Protein AF-0000000084535338 (afdb_homodimer)

Foldseek 3Di:
DQAAEDEEADPVLLVVLVVPCCPDPVNQQQQQEKEAEPVVCVVVVNDQKDWDAAPVRPFIAIGGYHYDNVADHRYIYGYPDPRVCCHPPVVVVDPDDPPPPDDDDDDDDDPDDDDDPSVCRSCVRPVVD/DQAAEDEEADPVLLVVLVVPCCPDPVNQQQQQEKEAEPVVCVVVVNDQKDWDAAPVRPFIAIGGYHYDNVADHRYIYGYPDPRVCSHPPVVVVDPDDPPPPPDDDDDDDDPDDDDDPSVCRSCVRPVVD

Solvent-accessible surface area (backbone atoms only — not comparable to full-atom values): 13300 Å² total; per-residue (Å²): 88,77,27,27,40,32,66,40,86,41,77,64,52,54,55,40,53,67,66,67,52,64,79,35,70,66,40,39,64,62,31,35,27,38,32,25,6,58,69,50,30,52,73,57,66,61,44,66,23,30,34,42,24,25,69,84,64,81,27,69,45,47,22,34,49,39,79,34,85,88,30,52,72,62,33,32,36,23,32,64,38,76,56,42,23,35,46,78,11,18,54,18,38,50,53,66,84,63,74,70,68,48,42,60,25,35,43,41,71,46,87,70,74,62,64,47,64,69,49,43,53,42,43,43,57,59,53,56,108,88,79,28,26,39,32,64,40,86,39,74,63,53,53,54,39,52,67,65,66,54,63,78,34,71,66,39,39,62,64,32,34,27,36,31,25,6,57,69,50,29,53,73,58,66,62,45,67,24,31,34,42,24,26,70,85,63,82,28,70,44,48,23,34,49,39,78,34,85,89,29,52,73,62,31,31,35,22,30,64,39,76,56,40,24,36,46,79,11,19,54,18,38,51,54,63,84,62,74,74,64,48,41,60,26,34,43,40,69,46,87,71,75,63,64,47,64,67,50,42,53,42,43,43,57,57,52,61,108

InterPro domains:
  IPR006657 Molybdopterin dinucleotide-binding domain [PF01568] (5-103)
  IPR009010 Aspartate decarboxylase-like domain superfamily [SSF50692] (5-120)
  IPR012040 Formylmethanofuran dehydrogenase, subunit D [PIRSF015873] (1-126)

Nearest PDB structures (foldseek):
  8rja-assembly2_D  TM=6.616E-01  e=9.539E-08  Candidatus Methanoperedenaceae archaeon GB50
  4dmr-assembly1_A  TM=6.762E-01  e=2.797E-03  Rhodobacter capsulatus
  1dms-assembly1_A  TM=6.772E-01  e=4.144E-03  Rhodobacter capsulatus
  2dmr-assembly1_A  TM=6.765E-01  e=4.144E-03  Rhodobacter capsulatus
  1dmr-assembly1_A  TM=6.767E-01  e=4.424E-03  Rhodobacter capsulatus

Secondary structure (DSSP, 8-state):
-EEEEEEE--HHHHHHHHTT-TTSHHHHHHHSEEEE-HHHHHHTT--SEEEEEETTSS-EEEEEEEE-TTS-TTEEEEETTHHHHHHHSHHHH---------EEEEEEE--SPPPPHHHHHHHHHHTT-/-EEEEEEE--HHHHHHHHTT-TTSHHHHHHHSEEEE-HHHHHHTT--SEEEEEETTSS-EEEEEEEE-TTS-TTEEEEETTHHHHHHHSHHHH--S------EEEEEEE--SPPPPHHHHHHHHHHTT-

Structure (mmCIF, N/CA/C/O backbone):
data_AF-0000000084535338-model_v1
#
loop_
_entity.id
_entity.type
_entity.pdbx_description
1 polymer 'Formylmethanofuran dehydrogenase (Molybdenum) subunit D'
#
loop_
_atom_site.group_PDB
_atom_site.id
_atom_site.type_symbol
_atom_site.label_atom_id
_atom_site.label_alt_id
_atom_site.label_comp_id
_atom_site.label_asym_id
_atom_site.label_entity_id
_atom_site.label_seq_id
_atom_site.pdbx_PDB_ins_code
_atom_site.Cartn_x
_atom_site.Cartn_y
_atom_site.Cartn_z
_atom_site.occupancy
_atom_site.B_iso_or_equiv
_atom_site.auth_seq_id
_atom_site.auth_comp_id
_atom_site.auth_asym_id
_atom_site.auth_atom_id
_atom_site.pdbx_PDB_model_num
ATOM 1 N N . MET A 1 1 ? -2.934 -18.016 -16.5 1 93.38 1 MET A N 1
ATOM 2 C CA . MET A 1 1 ? -4 -18.672 -15.742 1 93.38 1 MET A CA 1
ATOM 3 C C . MET A 1 1 ? -4.664 -17.688 -14.773 1 93.38 1 MET A C 1
ATOM 5 O O . MET A 1 1 ? -3.98 -16.984 -14.031 1 93.38 1 MET A O 1
ATOM 9 N N . GLU A 1 2 ? -6.059 -17.578 -14.852 1 92.94 2 GLU A N 1
ATOM 10 C CA . GLU A 1 2 ? -6.789 -16.75 -13.898 1 92.94 2 GLU A CA 1
ATOM 11 C C . GLU A 1 2 ? -7.055 -17.5 -12.602 1 92.94 2 GLU A C 1
ATOM 13 O O . GLU A 1 2 ? -7.59 -18.625 -12.625 1 92.94 2 GLU A O 1
ATOM 18 N N . VAL A 1 3 ? -6.66 -16.969 -11.484 1 92.38 3 VAL A N 1
ATOM 19 C CA . VAL A 1 3 ? -6.816 -17.609 -10.188 1 92.38 3 VAL A CA 1
ATOM 20 C C . VAL A 1 3 ? -7.16 -16.562 -9.133 1 92.38 3 VAL A C 1
ATOM 22 O O . VAL A 1 3 ? -7.094 -15.359 -9.398 1 92.38 3 VAL A O 1
ATOM 25 N N . LEU A 1 4 ? -7.562 -17.016 -8.031 1 88.12 4 LEU A N 1
ATOM 26 C CA . LEU A 1 4 ? -7.801 -16.141 -6.891 1 88.12 4 LEU A CA 1
ATOM 27 C C . LEU A 1 4 ? -6.582 -16.109 -5.969 1 88.12 4 LEU A C 1
ATOM 29 O O . LEU A 1 4 ? -6.094 -17.156 -5.539 1 88.12 4 LEU A O 1
ATOM 33 N N . LEU A 1 5 ? -6.121 -14.969 -5.75 1 91 5 LEU A N 1
ATOM 34 C CA . LEU A 1 5 ? -5.004 -14.781 -4.828 1 91 5 LEU A CA 1
ATOM 35 C C . LEU A 1 5 ? -5.504 -14.578 -3.402 1 91 5 LEU A C 1
ATOM 37 O O . LEU A 1 5 ? -6.305 -13.672 -3.145 1 91 5 LEU A O 1
ATOM 41 N N . ILE A 1 6 ? -5.023 -15.469 -2.578 1 82.75 6 ILE A N 1
ATOM 42 C CA . ILE A 1 6 ? -5.188 -15.32 -1.137 1 82.75 6 ILE A CA 1
ATOM 43 C C . ILE A 1 6 ? -3.848 -14.961 -0.498 1 82.75 6 ILE A C 1
ATOM 45 O O . ILE A 1 6 ? -2.812 -15.531 -0.854 1 82.75 6 ILE A O 1
ATOM 49 N N . SER A 1 7 ? -3.854 -13.961 0.288 1 82 7 SER A N 1
ATOM 50 C CA . SER A 1 7 ? -2.631 -13.633 1.011 1 82 7 SER A CA 1
ATOM 51 C C . SER A 1 7 ? -2.832 -13.734 2.518 1 82 7 SER A C 1
ATOM 53 O O . SER A 1 7 ? -3.961 -13.648 3.006 1 82 7 SER A O 1
ATOM 55 N N . GLY A 1 8 ? -1.735 -14.062 3.246 1 75.25 8 GLY A N 1
ATOM 56 C CA . GLY A 1 8 ? -1.791 -14.219 4.691 1 75.25 8 GLY A CA 1
ATOM 57 C C . GLY A 1 8 ? -0.422 -14.359 5.332 1 75.25 8 GLY A C 1
ATOM 58 O O . GLY A 1 8 ? 0.582 -14.516 4.633 1 75.25 8 GLY A O 1
ATOM 59 N N . SER A 1 9 ? -0.441 -14.133 6.66 1 69.19 9 SER A N 1
ATOM 60 C CA . SER A 1 9 ? 0.795 -14.312 7.414 1 69.19 9 SER A CA 1
ATOM 61 C C . SER A 1 9 ? 1.17 -15.789 7.516 1 69.19 9 SER A C 1
ATOM 63 O O . SER A 1 9 ? 0.302 -16.641 7.699 1 69.19 9 SER A O 1
ATOM 65 N N . THR A 1 10 ? 2.432 -16.062 7.148 1 67.94 10 THR A N 1
ATOM 66 C CA . THR A 1 10 ? 2.936 -17.391 7.418 1 67.94 10 THR A CA 1
ATOM 67 C C . THR A 1 10 ? 3.791 -17.406 8.68 1 67.94 10 THR A C 1
ATOM 69 O O . THR A 1 10 ? 4.293 -16.375 9.109 1 67.94 10 THR A O 1
ATOM 72 N N . ILE A 1 11 ? 3.811 -18.531 9.359 1 54.06 11 ILE A N 1
ATOM 73 C CA . ILE A 1 11 ? 4.609 -18.688 10.57 1 54.06 11 ILE A CA 1
ATOM 74 C C . ILE A 1 11 ? 6.035 -18.203 10.312 1 54.06 11 ILE A C 1
ATOM 76 O O . ILE A 1 11 ? 6.637 -17.547 11.156 1 54.06 11 ILE A O 1
ATOM 80 N N . ASN A 1 12 ? 6.582 -18.547 9.188 1 59.16 12 ASN A N 1
ATOM 81 C CA . ASN A 1 12 ? 7.969 -18.234 8.867 1 59.16 12 ASN A CA 1
ATOM 82 C C . ASN A 1 12 ? 8.164 -16.734 8.609 1 59.16 12 ASN A C 1
ATOM 84 O O . ASN A 1 12 ? 9.203 -16.172 8.953 1 59.16 12 ASN A O 1
ATOM 88 N N . GLU A 1 13 ? 7.195 -16.172 7.98 1 57.81 13 GLU A N 1
ATOM 89 C CA . GLU A 1 13 ? 7.242 -14.719 7.785 1 57.81 13 GLU A CA 1
ATOM 90 C C . GLU A 1 13 ? 7.312 -13.984 9.117 1 57.81 13 GLU A C 1
ATOM 92 O O . GLU A 1 13 ? 8.102 -13.047 9.281 1 57.81 13 GLU A O 1
ATOM 97 N N . GLY A 1 14 ? 6.477 -14.367 9.953 1 51.53 14 GLY A N 1
ATOM 98 C CA . GLY A 1 14 ? 6.484 -13.781 11.281 1 51.53 14 GLY A CA 1
ATOM 99 C C . GLY A 1 14 ? 7.82 -13.914 11.992 1 51.53 14 GLY A C 1
ATOM 100 O O . GLY A 1 14 ? 8.305 -12.953 12.594 1 51.53 14 GLY A O 1
ATOM 101 N N . ARG A 1 15 ? 8.383 -15.133 11.906 1 52.78 15 ARG A N 1
ATOM 102 C CA . ARG A 1 15 ? 9.664 -15.391 12.547 1 52.78 15 ARG A CA 1
ATOM 103 C C . ARG A 1 15 ? 10.766 -14.523 11.953 1 52.78 15 ARG A C 1
ATOM 105 O O . ARG A 1 15 ? 11.586 -13.969 12.68 1 52.78 15 ARG A O 1
ATOM 112 N N . LEU A 1 16 ? 10.695 -14.461 10.594 1 51.62 16 LEU A N 1
ATOM 113 C CA . LEU A 1 16 ? 11.758 -13.742 9.891 1 51.62 16 LEU A CA 1
ATOM 114 C C . LEU A 1 16 ? 11.594 -12.234 10.055 1 51.62 16 LEU A C 1
ATOM 116 O O . LEU A 1 16 ? 12.578 -11.5 10.148 1 51.62 16 LEU A O 1
ATOM 120 N N . ALA A 1 17 ? 10.367 -11.867 10.102 1 51.59 17 ALA A N 1
ATOM 121 C CA . ALA A 1 17 ? 10.086 -10.445 10.258 1 51.59 17 ALA A CA 1
ATOM 122 C C . ALA A 1 17 ? 10.539 -9.945 11.633 1 51.59 17 ALA A C 1
ATOM 124 O O . ALA A 1 17 ? 11.039 -8.828 11.758 1 51.59 17 ALA A O 1
ATOM 125 N N . LYS A 1 18 ? 10.312 -10.734 12.57 1 48.16 18 LYS A N 1
ATOM 126 C CA . LYS A 1 18 ? 10.688 -10.391 13.938 1 48.16 18 LYS A CA 1
ATOM 127 C C . LYS A 1 18 ? 12.203 -10.383 14.117 1 48.16 18 LYS A C 1
ATOM 129 O O . LYS A 1 18 ? 12.727 -9.656 14.961 1 48.16 18 LYS A O 1
ATOM 134 N N . GLY A 1 19 ? 12.812 -11.211 13.398 1 48.16 19 GLY A N 1
ATOM 135 C CA . GLY A 1 19 ? 14.25 -11.281 13.602 1 48.16 19 GLY A CA 1
ATOM 136 C C . GLY A 1 19 ? 14.992 -10.086 13.039 1 48.16 19 GLY A C 1
ATOM 137 O O . GLY A 1 19 ? 16.219 -9.992 13.164 1 48.16 19 GLY A O 1
ATOM 138 N N . GLY A 1 20 ? 14.273 -9.148 12.555 1 50 20 GLY A N 1
ATOM 139 C CA . GLY A 1 20 ? 14.82 -7.844 12.219 1 50 20 GLY A CA 1
ATOM 140 C C . GLY A 1 20 ? 15.391 -7.781 10.812 1 50 20 GLY A C 1
ATOM 141 O O . GLY A 1 20 ? 15.742 -6.703 10.328 1 50 20 GLY A O 1
ATOM 142 N N . ASP A 1 21 ? 15.867 -8.984 10.25 1 51 21 ASP A N 1
ATOM 143 C CA . ASP A 1 21 ? 16.609 -8.812 9 1 51 21 ASP A CA 1
ATOM 144 C C . ASP A 1 21 ? 15.711 -9.07 7.793 1 51 21 ASP A C 1
ATOM 146 O O . ASP A 1 21 ? 15.703 -10.172 7.238 1 51 21 ASP A O 1
ATOM 150 N N . LYS A 1 22 ? 14.68 -8.289 7.527 1 51.88 22 LYS A N 1
ATOM 151 C CA . LYS A 1 22 ? 13.711 -8.391 6.441 1 51.88 22 LYS A CA 1
ATOM 152 C C . LYS A 1 22 ? 14.391 -8.242 5.082 1 51.88 22 LYS A C 1
ATOM 154 O O . LYS A 1 22 ? 13.742 -8.398 4.043 1 51.88 22 LYS A O 1
ATOM 159 N N . PHE A 1 23 ? 15.602 -8.078 5.027 1 60.88 23 PHE A N 1
ATOM 160 C CA . PHE A 1 23 ? 16.328 -7.879 3.779 1 60.88 23 PHE A CA 1
ATOM 161 C C . PHE A 1 23 ? 17.25 -9.055 3.496 1 60.88 23 PHE A C 1
ATOM 163 O O . PHE A 1 23 ? 18.156 -8.961 2.666 1 60.88 23 PHE A O 1
ATOM 170 N N . THR A 1 24 ? 16.922 -10.148 4.215 1 66.12 24 THR A N 1
ATOM 171 C CA . THR A 1 24 ? 17.797 -11.289 3.959 1 66.12 24 THR A CA 1
ATOM 172 C C . THR A 1 24 ? 17.266 -12.133 2.801 1 66.12 24 THR A C 1
ATOM 174 O O . THR A 1 24 ? 16.094 -12.023 2.434 1 66.12 24 THR A O 1
ATOM 177 N N . ASP A 1 25 ? 18.094 -12.852 2.131 1 76.56 25 ASP A N 1
ATOM 178 C CA . ASP A 1 25 ? 17.75 -13.789 1.064 1 76.56 25 ASP A CA 1
ATOM 179 C C . ASP A 1 25 ? 16.688 -14.789 1.529 1 76.56 25 ASP A C 1
ATOM 181 O O . ASP A 1 25 ? 15.812 -15.172 0.757 1 76.56 25 ASP A O 1
ATOM 185 N N . GLU A 1 26 ? 16.844 -15.094 2.773 1 73.88 26 GLU A N 1
ATOM 186 C CA . GLU A 1 26 ? 15.906 -16.062 3.318 1 73.88 26 GLU A CA 1
ATOM 187 C C . GLU A 1 26 ? 14.492 -15.484 3.383 1 73.88 26 GLU A C 1
ATOM 189 O O . GLU A 1 26 ? 13.516 -16.172 3.078 1 73.88 26 GLU A O 1
ATOM 19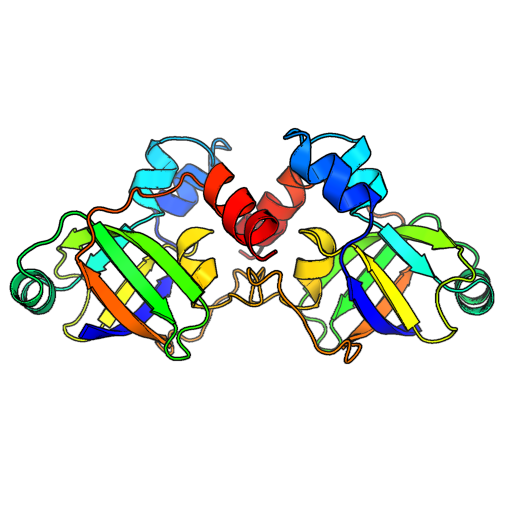4 N N . TYR A 1 27 ? 14.461 -14.289 3.727 1 77 27 TYR A N 1
ATOM 195 C CA . TYR A 1 27 ? 13.18 -13.602 3.787 1 77 27 TYR A CA 1
ATOM 196 C C . TYR A 1 27 ? 12.547 -13.5 2.402 1 77 27 TYR A C 1
ATOM 198 O O . TYR A 1 27 ? 11.344 -13.734 2.242 1 77 27 TYR A O 1
ATOM 206 N N . THR A 1 28 ? 13.359 -13.156 1.429 1 82.5 28 THR A N 1
ATOM 207 C CA . THR A 1 28 ? 12.883 -13.055 0.054 1 82.5 28 THR A CA 1
ATOM 208 C C . THR A 1 28 ? 12.359 -14.406 -0.437 1 82.5 28 THR A C 1
ATOM 210 O O . THR A 1 28 ? 11.273 -14.484 -1.014 1 82.5 28 THR A O 1
ATOM 213 N N . MET A 1 29 ? 13.07 -15.477 -0.118 1 84.25 29 MET A N 1
ATOM 214 C CA . MET A 1 29 ? 12.688 -16.812 -0.576 1 84.25 29 MET A CA 1
ATOM 215 C C . MET A 1 29 ? 11.375 -17.25 0.074 1 84.25 29 MET A C 1
ATOM 217 O O . MET A 1 29 ? 10.555 -17.906 -0.562 1 84.25 29 MET A O 1
ATOM 221 N N . GLU A 1 30 ? 11.219 -16.812 1.257 1 82.06 30 GLU A N 1
ATOM 222 C CA . GLU A 1 30 ? 10.023 -17.219 1.99 1 82.06 30 GLU A CA 1
ATOM 223 C C . GLU A 1 30 ? 8.82 -16.359 1.607 1 82.06 30 GLU A C 1
ATOM 225 O O . GLU A 1 30 ? 7.711 -16.875 1.45 1 82.06 30 GLU A O 1
ATOM 230 N N . CYS A 1 31 ? 9.109 -15.148 1.382 1 85.75 31 CYS A N 1
ATOM 231 C CA . CYS A 1 31 ? 7.98 -14.227 1.268 1 85.75 31 CYS A CA 1
ATOM 232 C C . CYS A 1 31 ? 7.684 -13.906 -0.192 1 85.75 31 CYS A C 1
ATOM 234 O O . CYS A 1 31 ? 6.551 -13.562 -0.538 1 85.75 31 CYS A O 1
ATOM 236 N N . ALA A 1 32 ? 8.672 -13.938 -1.037 1 92.06 32 ALA A N 1
ATOM 237 C CA . ALA A 1 32 ? 8.453 -13.75 -2.471 1 92.06 32 ALA A CA 1
ATOM 238 C C . ALA A 1 32 ? 8.086 -15.07 -3.146 1 92.06 32 ALA A C 1
ATOM 240 O O . ALA A 1 32 ? 8.82 -15.555 -4.008 1 92.06 32 ALA A O 1
ATOM 241 N N . SER A 1 33 ? 6.977 -15.586 -2.727 1 95.06 33 SER A N 1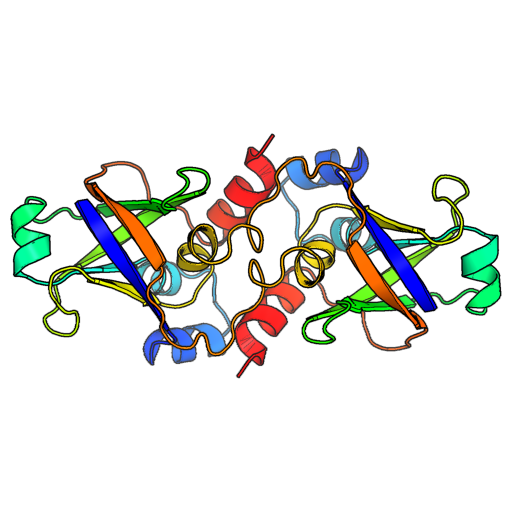
ATOM 242 C CA . SER A 1 33 ? 6.578 -16.891 -3.227 1 95.06 33 SER A CA 1
ATOM 243 C C . SER A 1 33 ? 5.078 -16.953 -3.49 1 95.06 33 SER A C 1
ATOM 245 O O . SER A 1 33 ? 4.301 -16.25 -2.85 1 95.06 33 SER A O 1
ATOM 247 N N . CYS A 1 34 ? 4.762 -17.703 -4.402 1 97.06 34 CYS A N 1
ATOM 248 C CA . CYS A 1 34 ? 3.391 -18.031 -4.77 1 97.06 34 CYS A CA 1
ATOM 249 C C . CYS A 1 34 ? 3.131 -19.531 -4.617 1 97.06 34 CYS A C 1
ATOM 251 O O . CYS A 1 34 ? 3.738 -20.344 -5.316 1 97.06 34 CYS A O 1
ATOM 253 N N . TRP A 1 35 ? 2.318 -19.875 -3.691 1 95.69 35 TRP A N 1
ATOM 254 C CA . TRP A 1 35 ? 1.947 -21.266 -3.453 1 95.69 35 TRP A CA 1
ATOM 255 C C . TRP A 1 35 ? 0.836 -21.703 -4.402 1 95.69 35 TRP A C 1
ATOM 257 O O . TRP A 1 35 ? -0.193 -21.031 -4.516 1 95.69 35 TRP A O 1
ATOM 267 N N . ILE A 1 36 ? 1.101 -22.781 -5.094 1 96.62 36 ILE A N 1
ATOM 268 C CA . ILE A 1 36 ? 0.23 -23.25 -6.168 1 96.62 36 ILE A CA 1
ATOM 269 C C . ILE A 1 36 ? -0.145 -24.703 -5.934 1 96.62 36 ILE A C 1
ATOM 271 O O . ILE A 1 36 ? 0.696 -25.516 -5.527 1 96.62 36 ILE A O 1
ATOM 275 N N . SER A 1 37 ? -1.375 -25 -6.199 1 95.94 37 SER A N 1
ATOM 276 C CA . SER A 1 37 ? -1.814 -26.375 -6.086 1 95.94 37 SER A CA 1
ATOM 277 C C . SER A 1 37 ? -1.1 -27.281 -7.094 1 95.94 37 SER A C 1
ATOM 279 O O . SER A 1 37 ? -0.72 -26.812 -8.172 1 95.94 37 SER A O 1
ATOM 281 N N . PRO A 1 38 ? -0.941 -28.594 -6.781 1 97 38 PRO A N 1
ATOM 282 C CA . PRO A 1 38 ? -0.27 -29.5 -7.707 1 97 38 PRO A CA 1
ATOM 283 C C . PRO A 1 38 ? -0.924 -29.531 -9.086 1 97 38 PRO A C 1
ATOM 285 O O . PRO A 1 38 ? -0.227 -29.594 -10.102 1 97 38 PRO A O 1
ATOM 288 N N . VAL A 1 39 ? -2.217 -29.5 -9.148 1 96 39 VAL A N 1
ATOM 289 C CA . VAL A 1 39 ? -2.939 -29.547 -10.414 1 96 39 VAL A CA 1
ATOM 290 C C . VAL A 1 39 ? -2.6 -28.297 -11.234 1 96 39 VAL A C 1
ATOM 292 O O . VAL A 1 39 ? -2.24 -28.406 -12.406 1 96 39 VAL A O 1
ATOM 295 N N . ASP A 1 40 ? -2.697 -27.109 -10.602 1 95.94 40 ASP A N 1
ATOM 296 C CA . ASP A 1 40 ? -2.4 -25.875 -11.297 1 95.94 40 ASP A CA 1
ATOM 297 C C . ASP A 1 40 ? -0.915 -25.766 -11.633 1 95.94 40 ASP A C 1
ATOM 299 O O . ASP A 1 40 ? -0.544 -25.25 -12.688 1 95.94 40 ASP A O 1
ATOM 303 N N . PHE A 1 41 ? -0.075 -26.25 -10.703 1 97.19 41 PHE A N 1
ATOM 304 C CA . PHE A 1 41 ? 1.371 -26.234 -10.898 1 97.19 41 PHE A CA 1
ATOM 305 C C . PHE A 1 41 ? 1.755 -27.047 -12.133 1 97.19 41 PHE A C 1
ATOM 307 O O . PHE A 1 41 ? 2.547 -26.578 -12.961 1 97.19 41 PHE A O 1
ATOM 314 N N . SER A 1 42 ? 1.195 -28.203 -12.203 1 96.62 42 SER A N 1
ATOM 315 C CA . SER A 1 42 ? 1.436 -29.047 -13.367 1 96.62 42 SER A CA 1
ATOM 316 C C . SER A 1 42 ? 0.905 -28.406 -14.641 1 96.62 42 SER A C 1
ATOM 318 O O . SER A 1 42 ? 1.55 -28.469 -15.688 1 96.62 42 SER A O 1
ATOM 320 N N . SER A 1 43 ? -0.279 -27.797 -14.57 1 96.06 43 SER A N 1
ATOM 321 C CA . SER A 1 43 ? -0.875 -27.141 -15.727 1 96.06 43 SER A CA 1
ATOM 322 C C . SER A 1 43 ? 0.012 -26.016 -16.25 1 96.06 43 SER A C 1
ATOM 324 O O . SER A 1 43 ? -0.011 -25.688 -17.438 1 96.06 43 SER A O 1
ATOM 326 N N . LEU A 1 44 ? 0.785 -25.406 -15.414 1 95.94 44 LEU A N 1
ATOM 327 C CA . LEU A 1 44 ? 1.687 -24.312 -15.773 1 95.94 44 LEU A CA 1
ATOM 328 C C . LEU A 1 44 ? 3.061 -24.844 -16.156 1 95.94 44 LEU A C 1
ATOM 330 O O . LEU A 1 44 ? 4 -24.078 -16.359 1 95.94 44 LEU A O 1
ATOM 334 N N . CYS A 1 45 ? 3.195 -26.156 -16.188 1 95.5 45 CYS A N 1
ATOM 335 C CA . CYS A 1 45 ? 4.418 -26.859 -16.562 1 95.5 45 CYS A CA 1
ATOM 336 C C . CYS A 1 45 ? 5.504 -26.672 -15.5 1 95.5 45 CYS A C 1
ATOM 338 O O . CYS A 1 45 ? 6.664 -26.438 -15.844 1 95.5 45 CYS A O 1
ATOM 340 N N . ALA A 1 46 ? 5.145 -26.656 -14.18 1 94.44 46 ALA A N 1
ATOM 341 C CA . ALA A 1 46 ? 5.996 -26.672 -12.992 1 94.44 46 ALA A CA 1
ATOM 342 C C . ALA A 1 46 ? 7.035 -25.562 -13.047 1 94.44 46 ALA A C 1
ATOM 344 O O . ALA A 1 46 ? 8.234 -25.812 -12.945 1 94.44 46 ALA A O 1
ATOM 345 N N . PRO A 1 47 ? 6.598 -24.344 -13.211 1 96 47 PRO A N 1
ATOM 346 C CA . PRO A 1 47 ? 7.551 -23.234 -13.312 1 96 47 PRO A CA 1
ATOM 347 C C . PRO A 1 47 ? 8.273 -22.953 -11.992 1 96 47 PRO A C 1
ATOM 349 O O . PRO A 1 47 ? 7.676 -23.094 -10.922 1 96 47 PRO A O 1
ATOM 352 N N . GLU A 1 48 ? 9.562 -22.531 -12.047 1 96.56 48 GLU A N 1
ATOM 353 C CA . GLU A 1 48 ? 10.289 -22.062 -10.867 1 96.56 48 GLU A CA 1
ATOM 354 C C . GLU A 1 48 ? 9.781 -20.703 -10.406 1 96.56 48 GLU A C 1
ATOM 356 O O . GLU A 1 48 ? 9.789 -20.406 -9.211 1 96.56 48 GLU A O 1
ATOM 361 N N . LYS A 1 49 ? 9.406 -19.969 -11.367 1 97.69 49 LYS A N 1
ATOM 362 C CA . LYS A 1 49 ? 8.922 -18.609 -11.102 1 97.69 49 LYS A CA 1
ATOM 363 C C . LYS A 1 49 ? 7.629 -18.328 -11.859 1 97.69 49 LYS A C 1
ATOM 365 O O . LYS A 1 49 ? 7.41 -18.875 -12.945 1 97.69 49 LYS A O 1
ATOM 370 N N . VAL A 1 50 ? 6.836 -17.406 -11.273 1 97.5 50 VAL A N 1
ATOM 371 C CA . VAL A 1 50 ? 5.652 -16.922 -11.977 1 97.5 50 VAL A CA 1
ATOM 372 C C . VAL A 1 50 ? 5.547 -15.406 -11.836 1 97.5 50 VAL A C 1
ATOM 374 O O . VAL A 1 50 ? 6.012 -14.844 -10.844 1 97.5 50 VAL A O 1
ATOM 377 N N . LYS A 1 51 ? 4.992 -14.812 -12.867 1 97.12 51 LYS A N 1
ATOM 378 C CA . LYS A 1 51 ? 4.543 -13.422 -12.805 1 97.12 51 LYS A CA 1
ATOM 379 C C . LYS A 1 51 ? 3.08 -13.336 -12.375 1 97.12 51 LYS A C 1
ATOM 381 O O . LYS A 1 51 ? 2.211 -13.961 -12.992 1 97.12 51 LYS A O 1
ATOM 386 N N . VAL A 1 52 ? 2.826 -12.688 -11.289 1 94.56 52 VAL A N 1
ATOM 387 C CA . VAL A 1 52 ? 1.472 -12.461 -10.797 1 94.56 52 VAL A CA 1
ATOM 388 C C . VAL A 1 52 ? 1.005 -11.055 -11.188 1 94.56 52 VAL A C 1
ATOM 390 O O . VAL A 1 52 ? 1.669 -10.062 -10.883 1 94.56 52 VAL A O 1
ATOM 393 N N . THR A 1 53 ? -0.158 -11.016 -11.906 1 91.25 53 THR A N 1
ATOM 394 C CA . THR A 1 53 ? -0.683 -9.742 -12.391 1 91.25 53 THR A CA 1
ATOM 395 C C . THR A 1 53 ? -2.104 -9.516 -11.875 1 91.25 53 THR A C 1
ATOM 397 O O . THR A 1 53 ? -2.926 -10.43 -11.883 1 91.25 53 THR A O 1
ATOM 400 N N . SER A 1 54 ? -2.307 -8.297 -11.414 1 84.88 54 SER A N 1
ATOM 401 C CA . SER A 1 54 ? -3.658 -7.953 -10.977 1 84.88 54 SER A CA 1
ATOM 402 C C . SER A 1 54 ? -4.656 -8.078 -12.125 1 84.88 54 SER A C 1
ATOM 404 O O . SER A 1 54 ? -4.277 -7.996 -13.297 1 84.88 54 SER A O 1
ATOM 406 N N . HIS A 1 55 ? -5.875 -8.273 -11.727 1 77.69 55 HIS A N 1
ATOM 407 C CA . HIS A 1 55 ? -6.898 -8.523 -12.734 1 77.69 55 HIS A CA 1
ATOM 408 C C . HIS A 1 55 ? -7.047 -7.336 -13.68 1 77.69 55 HIS A C 1
ATOM 410 O O . HIS A 1 55 ? -7.344 -7.512 -14.859 1 77.69 55 HIS A O 1
ATOM 416 N N . ASN A 1 56 ? -6.801 -6.172 -13.117 1 71.94 56 ASN A N 1
ATOM 417 C CA . ASN A 1 56 ? -6.914 -4.992 -13.961 1 71.94 56 ASN A CA 1
ATOM 418 C C . ASN A 1 56 ? -5.641 -4.762 -14.773 1 71.94 56 ASN A C 1
ATOM 420 O O . ASN A 1 56 ? -5.555 -3.801 -15.539 1 71.94 56 ASN A O 1
ATOM 424 N N . GLY A 1 57 ? -4.656 -5.582 -14.594 1 78 57 GLY A N 1
ATOM 425 C CA . GLY A 1 57 ? -3.436 -5.551 -15.375 1 78 57 GLY A CA 1
ATOM 426 C C . GLY A 1 57 ? -2.48 -4.449 -14.953 1 78 57 GLY A C 1
ATOM 427 O O . GLY A 1 57 ? -1.409 -4.293 -15.547 1 78 57 GLY A O 1
ATOM 428 N N . LYS A 1 58 ? -2.752 -3.756 -13.961 1 72.94 58 LYS A N 1
ATOM 429 C CA . LYS A 1 58 ? -2.004 -2.553 -13.609 1 72.94 58 LYS A CA 1
ATOM 430 C C . LYS A 1 58 ? -0.765 -2.898 -12.789 1 72.94 58 LYS A C 1
ATOM 432 O O . LYS A 1 58 ? 0.228 -2.168 -12.82 1 72.94 58 LYS A O 1
ATOM 437 N N . HIS A 1 59 ? -0.835 -3.977 -12.047 1 79.5 59 HIS A N 1
ATOM 438 C CA . HIS A 1 59 ? 0.245 -4.348 -11.141 1 79.5 59 HIS A CA 1
ATOM 439 C C . HIS A 1 59 ? 0.688 -5.789 -11.375 1 79.5 59 HIS A C 1
ATOM 441 O O . HIS A 1 59 ? -0.146 -6.676 -11.555 1 79.5 59 HIS A O 1
ATOM 447 N N . SER A 1 60 ? 2.062 -5.902 -11.43 1 89.5 60 SER A N 1
ATOM 448 C CA . SER A 1 60 ? 2.617 -7.242 -11.578 1 89.5 60 SER A CA 1
ATOM 449 C C . SER A 1 60 ? 3.861 -7.43 -10.719 1 89.5 60 SER A C 1
ATOM 451 O O . SER A 1 60 ? 4.574 -6.465 -10.438 1 89.5 60 SER A O 1
ATOM 453 N N . ILE A 1 61 ? 4.176 -8.656 -10.344 1 91.75 61 ILE A N 1
ATOM 454 C CA . ILE A 1 61 ? 5.352 -9.016 -9.555 1 91.75 61 ILE A CA 1
ATOM 455 C C . ILE A 1 61 ? 5.789 -10.438 -9.898 1 91.75 61 ILE A C 1
ATOM 457 O O . ILE A 1 61 ? 4.949 -11.305 -10.156 1 91.75 61 ILE A O 1
ATOM 461 N N . VAL A 1 62 ? 7.074 -10.625 -9.969 1 95.44 62 VAL A N 1
ATOM 462 C CA . VAL A 1 62 ? 7.625 -11.961 -10.18 1 95.44 62 VAL A CA 1
ATOM 463 C C . VAL A 1 62 ? 8.023 -12.57 -8.844 1 95.44 62 VAL A C 1
ATOM 465 O O . VAL A 1 62 ? 8.695 -11.922 -8.031 1 95.44 62 VAL A O 1
ATOM 468 N N . VAL A 1 63 ? 7.578 -13.773 -8.625 1 96.75 63 VAL A N 1
ATOM 469 C CA . VAL A 1 63 ? 7.887 -14.469 -7.379 1 96.75 63 VAL A CA 1
ATOM 470 C C . VAL A 1 63 ? 8.227 -15.93 -7.676 1 96.75 63 VAL A C 1
ATOM 472 O O . VAL A 1 63 ? 7.93 -16.438 -8.758 1 96.75 63 VAL A O 1
ATOM 475 N N . TYR A 1 64 ? 8.82 -16.609 -6.711 1 96.62 64 TYR A N 1
ATOM 476 C CA . TYR A 1 64 ? 9.078 -18.031 -6.809 1 96.62 64 TYR A CA 1
ATOM 477 C C . TYR A 1 64 ? 7.797 -18.844 -6.609 1 96.62 64 TYR A C 1
ATOM 479 O O . TYR A 1 64 ? 6.824 -18.328 -6.051 1 96.62 64 TYR A O 1
ATOM 487 N N . THR A 1 65 ? 7.848 -20.047 -7.098 1 97.62 65 THR A N 1
ATOM 488 C CA . THR A 1 65 ? 6.676 -20.891 -6.934 1 97.62 65 THR A CA 1
ATOM 489 C C . THR A 1 65 ? 6.922 -21.953 -5.863 1 97.62 65 THR A C 1
ATOM 491 O O . THR A 1 65 ? 8.062 -22.391 -5.656 1 97.62 65 THR A O 1
ATOM 494 N N . LYS A 1 66 ? 5.945 -22.297 -5.148 1 95.75 66 LYS A N 1
ATOM 495 C CA . LYS A 1 66 ? 5.895 -23.438 -4.23 1 95.75 66 LYS A CA 1
ATOM 496 C C . LYS A 1 66 ? 4.691 -24.328 -4.52 1 95.75 66 LYS A C 1
ATOM 498 O O . LYS A 1 66 ? 3.551 -23.859 -4.508 1 95.75 66 LYS A O 1
ATOM 503 N N . CYS A 1 67 ? 5.004 -25.547 -4.887 1 96.88 67 CYS A N 1
ATOM 504 C CA . CYS A 1 67 ? 3.939 -26.516 -5.09 1 96.88 67 CYS A CA 1
ATOM 505 C C . CYS A 1 67 ? 3.502 -27.125 -3.764 1 96.88 67 CYS A C 1
ATOM 507 O O . CYS A 1 67 ? 4.32 -27.688 -3.035 1 96.88 67 CYS A O 1
ATOM 509 N N . THR A 1 68 ? 2.254 -26.953 -3.459 1 95 68 THR A N 1
ATOM 510 C CA . THR A 1 68 ? 1.783 -27.422 -2.162 1 95 68 THR A CA 1
ATOM 511 C C . THR A 1 68 ? 0.32 -27.859 -2.242 1 95 68 THR A C 1
ATOM 513 O O . THR A 1 68 ? -0.451 -27.297 -3.027 1 95 68 THR A O 1
ATOM 516 N N . ASP A 1 69 ? -0.006 -28.797 -1.393 1 92.62 69 ASP A N 1
ATOM 517 C CA . ASP A 1 69 ? -1.388 -29.25 -1.31 1 92.62 69 ASP A CA 1
ATOM 518 C C . ASP A 1 69 ? -2.211 -28.375 -0.379 1 92.62 69 ASP A C 1
ATOM 520 O O . ASP A 1 69 ? -3.416 -28.578 -0.225 1 92.62 69 ASP A O 1
ATOM 524 N N . ALA A 1 70 ? -1.558 -27.391 0.176 1 89.88 70 ALA A N 1
ATOM 525 C CA . ALA A 1 70 ? -2.229 -26.5 1.126 1 89.88 70 ALA A CA 1
ATOM 526 C C . ALA A 1 70 ? -3.096 -25.484 0.401 1 89.88 70 ALA A C 1
ATOM 528 O O . ALA A 1 70 ? -3.893 -24.781 1.028 1 89.88 70 ALA A O 1
ATOM 529 N N . VAL A 1 71 ? -2.955 -25.406 -0.912 1 91 71 VAL A N 1
ATOM 530 C CA . VAL A 1 71 ? -3.693 -24.438 -1.719 1 91 71 VAL A CA 1
ATOM 531 C C . VAL A 1 71 ? -4.637 -25.172 -2.67 1 91 71 VAL A C 1
ATOM 533 O O . VAL A 1 71 ? -4.258 -26.172 -3.283 1 91 71 VAL A O 1
ATOM 536 N N . GLN A 1 72 ? -5.832 -24.688 -2.748 1 90.12 72 GLN A N 1
ATOM 537 C CA . GLN A 1 72 ? -6.824 -25.312 -3.613 1 90.12 72 GLN A CA 1
ATOM 538 C C . GLN A 1 72 ? -6.582 -24.953 -5.078 1 90.12 72 GLN A C 1
ATOM 540 O O . GLN A 1 72 ? -6.109 -23.859 -5.387 1 90.12 72 GLN A O 1
ATOM 545 N N . PRO A 1 73 ? -6.93 -26 -5.891 1 92.69 73 PRO A N 1
ATOM 546 C CA . PRO A 1 73 ? -6.875 -25.625 -7.309 1 92.69 73 PRO A CA 1
ATOM 547 C C . PRO A 1 73 ? -7.668 -24.359 -7.621 1 92.69 73 PRO A C 1
ATOM 549 O O . PRO A 1 73 ? -8.75 -24.156 -7.062 1 92.69 73 PRO A O 1
ATOM 552 N N . GLY A 1 74 ? -7.207 -23.516 -8.477 1 92.12 74 GLY A N 1
ATOM 553 C CA . GLY A 1 74 ? -7.883 -22.281 -8.828 1 92.12 74 GLY A CA 1
ATOM 554 C C . GLY A 1 74 ? -7.562 -21.141 -7.887 1 92.12 74 GLY A C 1
ATOM 555 O O . GLY A 1 74 ? -8.039 -20.016 -8.078 1 92.12 74 GLY A O 1
ATOM 556 N N . GLN A 1 75 ? -6.766 -21.375 -6.875 1 90.69 75 GLN A N 1
ATOM 557 C CA . GLN A 1 75 ? -6.305 -20.359 -5.926 1 90.69 75 GLN A CA 1
ATOM 558 C C . GLN A 1 75 ? -4.781 -20.375 -5.816 1 90.69 75 GLN A C 1
ATOM 560 O O . GLN A 1 75 ? -4.133 -21.375 -6.137 1 90.69 75 GLN A O 1
ATOM 565 N N . VAL A 1 76 ? -4.297 -19.203 -5.426 1 94.94 76 VAL A N 1
ATOM 566 C CA . VAL A 1 76 ? -2.889 -19.125 -5.051 1 94.94 76 VAL A CA 1
ATOM 567 C C . VAL A 1 76 ? -2.742 -18.359 -3.736 1 94.94 76 VAL A C 1
ATOM 569 O O . VAL A 1 76 ? -3.609 -17.562 -3.373 1 94.94 76 VAL A O 1
ATOM 572 N N . PHE A 1 77 ? -1.641 -18.734 -3.086 1 90.12 77 PHE A N 1
ATOM 573 C CA . PHE A 1 77 ? -1.35 -18.078 -1.817 1 90.12 77 PHE A CA 1
ATOM 574 C C . PHE A 1 77 ? 0.001 -17.375 -1.871 1 90.12 77 PHE A C 1
ATOM 576 O O . PHE A 1 77 ? 0.97 -17.906 -2.406 1 90.12 77 PHE A O 1
ATOM 583 N N . MET A 1 78 ? -0.022 -16.172 -1.431 1 90.94 78 MET A N 1
ATOM 584 C CA . MET A 1 78 ? 1.229 -15.453 -1.2 1 90.94 78 MET A CA 1
ATOM 585 C C . MET A 1 78 ? 1.3 -14.93 0.23 1 90.94 78 MET A C 1
ATOM 587 O O . MET A 1 78 ? 0.336 -14.352 0.732 1 90.94 78 MET A O 1
ATOM 591 N N . PRO A 1 79 ? 2.514 -15.219 0.883 1 83.38 79 PRO A N 1
ATOM 592 C CA . PRO A 1 79 ? 2.674 -14.57 2.186 1 83.38 79 PRO A CA 1
ATOM 593 C C . PRO A 1 79 ? 2.484 -13.055 2.117 1 83.38 79 PRO A C 1
ATOM 595 O O . PRO A 1 79 ? 2.914 -12.414 1.15 1 83.38 79 PRO A O 1
ATOM 598 N N . ARG A 1 80 ? 1.754 -12.555 3.041 1 77.38 80 ARG A N 1
ATOM 599 C CA . ARG A 1 80 ? 1.581 -11.109 3.1 1 77.38 80 ARG A CA 1
ATOM 600 C C . ARG A 1 80 ? 2.914 -10.406 3.332 1 77.38 80 ARG A C 1
ATOM 602 O O . ARG A 1 80 ? 3.486 -10.492 4.422 1 77.38 80 ARG A O 1
ATOM 609 N N . ALA A 1 81 ? 3.443 -9.844 2.352 1 77.44 81 ALA A N 1
ATOM 610 C CA . ALA A 1 81 ? 4.707 -9.117 2.33 1 77.44 81 ALA A CA 1
ATOM 611 C C . ALA A 1 81 ? 4.742 -8.109 1.181 1 77.44 81 ALA A C 1
ATOM 613 O O . ALA A 1 81 ? 3.73 -7.898 0.505 1 77.44 81 ALA A O 1
ATOM 614 N N . ILE A 1 82 ? 5.84 -7.531 0.965 1 74.44 82 ILE A N 1
ATOM 615 C CA . ILE A 1 82 ? 5.949 -6.461 -0.022 1 74.44 82 ILE A CA 1
ATOM 616 C C . ILE A 1 82 ? 5.57 -6.996 -1.401 1 74.44 82 ILE A C 1
ATOM 618 O O . ILE A 1 82 ? 4.926 -6.297 -2.188 1 74.44 82 ILE A O 1
ATOM 622 N N . TRP A 1 83 ? 5.848 -8.227 -1.764 1 85.5 83 TRP A N 1
ATOM 623 C CA . TRP A 1 83 ? 5.566 -8.789 -3.08 1 85.5 83 TRP A CA 1
ATOM 624 C C . TRP A 1 83 ? 4.066 -8.977 -3.283 1 85.5 83 TRP A C 1
ATOM 626 O O . TRP A 1 83 ? 3.525 -8.609 -4.328 1 85.5 83 TRP A O 1
ATOM 636 N N . SER A 1 84 ? 3.381 -9.633 -2.35 1 85.81 84 SER A N 1
ATOM 637 C CA . SER A 1 84 ? 1.937 -9.805 -2.482 1 85.81 84 SER A CA 1
ATOM 638 C C . SER A 1 84 ? 1.22 -8.461 -2.467 1 85.81 84 SER A C 1
ATOM 640 O O . SER A 1 84 ? 0.217 -8.273 -3.162 1 85.81 84 SER A O 1
ATOM 642 N N . ASN A 1 85 ? 1.767 -7.559 -1.775 1 74.5 85 ASN A N 1
ATOM 643 C CA . ASN A 1 85 ? 1.143 -6.246 -1.651 1 74.5 85 ASN A CA 1
ATOM 644 C C . ASN A 1 85 ? 1.149 -5.496 -2.979 1 74.5 85 ASN A C 1
ATOM 646 O O . ASN A 1 85 ? 0.263 -4.68 -3.24 1 74.5 85 ASN A O 1
ATOM 650 N N . VAL A 1 86 ? 2.152 -5.691 -3.793 1 79.25 86 VAL A N 1
ATOM 651 C CA . VAL A 1 86 ? 2.191 -5.082 -5.121 1 79.25 86 VAL A CA 1
ATOM 652 C C . VAL A 1 86 ? 0.883 -5.363 -5.855 1 79.25 86 VAL A C 1
ATOM 654 O O . VAL A 1 86 ? 0.406 -4.527 -6.625 1 79.25 86 VAL A O 1
ATOM 657 N N . ILE A 1 87 ? 0.269 -6.527 -5.602 1 80.88 87 ILE A N 1
ATOM 658 C CA . ILE A 1 87 ? -0.912 -6.984 -6.324 1 80.88 87 ILE A CA 1
ATOM 659 C C . ILE A 1 87 ? -2.174 -6.57 -5.57 1 80.88 87 ILE A C 1
ATOM 661 O O . ILE A 1 87 ? -3.121 -6.051 -6.164 1 80.88 87 ILE A O 1
ATOM 665 N N . ILE A 1 88 ? -2.336 -6.93 -4.457 1 70.56 88 ILE A N 1
ATOM 666 C CA . ILE A 1 88 ? -3.59 -6.855 -3.717 1 70.56 88 ILE A CA 1
ATOM 667 C C . ILE A 1 88 ? -3.807 -5.434 -3.205 1 70.56 88 ILE A C 1
ATOM 669 O O . ILE A 1 88 ? -4.945 -5.02 -2.967 1 70.56 88 ILE A O 1
ATOM 673 N N . ASP A 1 89 ? -2.85 -4.875 -3.025 1 57.34 89 ASP A N 1
ATOM 674 C CA . ASP A 1 89 ? -2.986 -3.516 -2.516 1 57.34 89 ASP A CA 1
ATOM 675 C C . ASP A 1 89 ? -1.933 -2.592 -3.123 1 57.34 89 ASP A C 1
ATOM 677 O O . ASP A 1 89 ? -1.092 -2.045 -2.406 1 57.34 89 ASP A O 1
ATOM 681 N N . PRO A 1 90 ? -2.086 -2.598 -4.648 1 51 90 PRO A N 1
ATOM 682 C CA . PRO A 1 90 ? -1.013 -1.849 -5.309 1 51 90 PRO A CA 1
ATOM 683 C C . PRO A 1 90 ? -0.945 -0.392 -4.855 1 51 90 PRO A C 1
ATOM 685 O O . PRO A 1 90 ? 0.119 0.229 -4.914 1 51 90 PRO A O 1
ATOM 688 N N . ASP A 1 91 ? -2.332 0.012 -4.938 1 43.91 91 ASP A N 1
ATOM 689 C CA . ASP A 1 91 ? -2.369 1.418 -4.547 1 43.91 91 ASP A CA 1
ATOM 690 C C . ASP A 1 91 ? -1.646 1.639 -3.221 1 43.91 91 ASP A C 1
ATOM 692 O O . ASP A 1 91 ? -1.293 2.77 -2.881 1 43.91 91 ASP A O 1
ATOM 696 N N . THR A 1 92 ? -1.766 0.461 -2.641 1 38.56 92 THR A N 1
ATOM 697 C CA . THR A 1 92 ? -0.889 0.577 -1.48 1 38.56 92 THR A CA 1
ATOM 698 C C . THR A 1 92 ? 0.574 0.63 -1.912 1 38.56 92 THR A C 1
ATOM 700 O O . THR A 1 92 ? 1.4 1.26 -1.248 1 38.56 92 THR A O 1
ATOM 703 N N . LEU A 1 93 ? 0.847 -0.184 -2.992 1 37.09 93 LEU A N 1
ATOM 704 C CA . LEU A 1 93 ? 2.164 -0.069 -3.611 1 37.09 93 LEU A CA 1
ATOM 705 C C . LEU A 1 93 ? 2.186 1.06 -4.637 1 37.09 93 LEU A C 1
ATOM 707 O O . LEU A 1 93 ? 3.217 1.316 -5.262 1 37.09 93 LEU A O 1
ATOM 711 N N . SER A 1 94 ? 1.111 1.069 -5.543 1 32.62 94 SER A N 1
ATOM 712 C CA . SER A 1 94 ? 1.107 1.883 -6.754 1 32.62 94 SER A CA 1
ATOM 713 C C . SER A 1 94 ? 1.596 3.299 -6.469 1 32.62 94 SER A C 1
ATOM 715 O O . SER A 1 94 ? 1.105 3.959 -5.551 1 32.62 94 SER A O 1
ATOM 717 N N . THR A 1 95 ? 2.613 3.641 -6.914 1 30.02 95 THR A N 1
ATOM 718 C CA . THR A 1 95 ? 3.094 5.004 -7.109 1 30.02 95 THR A CA 1
ATOM 719 C C . THR A 1 95 ? 2.084 5.828 -7.902 1 30.02 95 THR A C 1
ATOM 721 O O . THR A 1 95 ? 2.332 6.996 -8.211 1 30.02 95 THR A O 1
ATOM 724 N N . GLY A 1 96 ? 1.408 5.133 -9.086 1 29.34 96 GLY A N 1
ATOM 725 C CA . GLY A 1 96 ? 1.217 6.039 -10.203 1 29.34 96 GLY A CA 1
ATOM 726 C C . GLY A 1 96 ? 0.498 7.32 -9.828 1 29.34 96 GLY A C 1
ATOM 727 O O . GLY A 1 96 ? 0.024 7.457 -8.695 1 29.34 96 GLY A O 1
ATOM 728 N N . SER A 1 97 ? -0.008 8.172 -11.07 1 30.25 97 SER A N 1
ATOM 729 C CA . SER A 1 97 ? -0.445 9.531 -11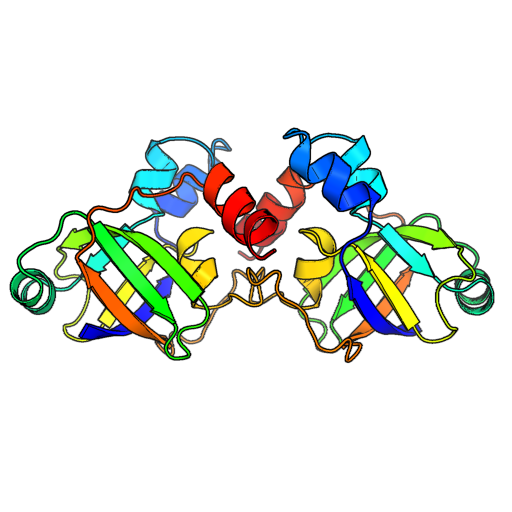.398 1 30.25 97 SER A CA 1
ATOM 730 C C . SER A 1 97 ? -1.847 9.797 -10.859 1 30.25 97 SER A C 1
ATOM 732 O O . SER A 1 97 ? -2.834 9.32 -11.422 1 30.25 97 SER A O 1
ATOM 734 N N . PRO A 1 98 ? -2.221 9.523 -9.805 1 31.17 98 PRO A N 1
ATOM 735 C CA . PRO A 1 98 ? -3.551 9.953 -9.367 1 31.17 98 PRO A CA 1
ATOM 736 C C . PRO A 1 98 ? -3.984 11.266 -10.016 1 31.17 98 PRO A C 1
ATOM 738 O O . PRO A 1 98 ? -3.145 12.125 -10.297 1 31.17 98 PRO A O 1
ATOM 741 N N . LEU A 1 99 ? -4.824 11.32 -10.953 1 32.41 99 LEU A N 1
ATOM 742 C CA . LEU A 1 99 ? -5.672 12.5 -10.945 1 32.41 99 LEU A CA 1
ATOM 743 C C . LEU A 1 99 ? -5.844 13.039 -9.531 1 32.41 99 LEU A C 1
ATOM 745 O O . LEU A 1 99 ? -6.055 12.266 -8.594 1 32.41 99 LEU A O 1
ATOM 749 N N . TYR A 1 100 ? -5.16 13.961 -9.164 1 39.69 100 TYR A N 1
ATOM 750 C CA . TYR A 1 100 ? -5.004 14.695 -7.91 1 39.69 100 TYR A CA 1
ATOM 751 C C . TYR A 1 100 ? -6.301 14.688 -7.113 1 39.69 100 TYR A C 1
ATOM 753 O O . TYR A 1 100 ? -7.113 15.609 -7.23 1 39.69 100 TYR A O 1
ATOM 761 N N . LYS A 1 101 ? -7.297 13.695 -7.305 1 49.75 101 LYS A N 1
ATOM 762 C CA . LYS A 1 101 ? -8.414 13.945 -6.398 1 49.75 101 LYS A CA 1
ATOM 763 C C . LYS A 1 101 ? -7.969 13.836 -4.941 1 49.75 101 LYS A C 1
ATOM 765 O O . LYS A 1 101 ? -7.293 12.875 -4.562 1 49.75 101 LYS A O 1
ATOM 770 N N . GLY A 1 102 ? -7.645 14.812 -4.441 1 66 102 GLY A N 1
ATOM 771 C CA . GLY A 1 102 ? -7.363 14.922 -3.018 1 66 102 GLY A CA 1
ATOM 772 C C . GLY A 1 102 ? -8.133 13.93 -2.176 1 66 102 GLY A C 1
ATOM 773 O O . GLY A 1 102 ? -9.258 13.555 -2.518 1 66 102 GLY A O 1
ATOM 774 N N . ALA A 1 103 ? -7.535 13.133 -1.446 1 76.5 103 ALA A N 1
ATOM 775 C CA . ALA A 1 103 ? -8.156 12.242 -0.47 1 76.5 103 ALA A CA 1
ATOM 776 C C . ALA A 1 103 ? -8.477 12.992 0.823 1 76.5 103 ALA A C 1
ATOM 778 O O . ALA A 1 103 ? -7.629 13.703 1.366 1 76.5 103 ALA A O 1
ATOM 779 N N . PRO A 1 104 ? -9.789 12.812 1.179 1 84.44 104 PRO A N 1
ATOM 780 C CA . PRO A 1 104 ? -10.07 13.43 2.477 1 84.44 104 PRO A CA 1
ATOM 781 C C . PRO A 1 104 ? -9.258 12.812 3.613 1 84.44 104 PRO A C 1
ATOM 783 O O . PRO A 1 104 ? -9.172 11.586 3.717 1 84.44 104 PRO A O 1
ATOM 786 N N . VAL A 1 105 ? -8.609 13.633 4.43 1 92 105 VAL A N 1
ATOM 787 C CA . VAL A 1 105 ? -7.844 13.18 5.586 1 92 105 VAL A CA 1
ATOM 788 C C . VAL A 1 105 ? -8.078 14.117 6.766 1 92 105 VAL A C 1
ATOM 790 O O . VAL A 1 105 ? -8.656 15.195 6.602 1 92 105 VAL A O 1
ATOM 793 N N . ILE A 1 106 ? -7.773 13.578 7.914 1 93.88 106 ILE A N 1
ATOM 794 C CA . ILE A 1 106 ? -7.73 14.398 9.125 1 93.88 106 ILE A CA 1
ATOM 795 C C . ILE A 1 106 ? -6.281 14.641 9.531 1 93.88 106 ILE A C 1
ATOM 797 O O . ILE A 1 106 ? -5.473 13.711 9.547 1 93.88 106 ILE A O 1
ATOM 801 N N . ILE A 1 107 ? -5.906 15.891 9.742 1 96.56 107 ILE A N 1
ATOM 802 C CA . ILE A 1 107 ? -4.57 16.188 10.25 1 96.56 107 ILE A CA 1
ATOM 803 C C . ILE A 1 107 ? -4.672 16.797 11.648 1 96.56 107 ILE A C 1
ATOM 805 O O . ILE A 1 107 ? -5.559 17.609 11.914 1 96.56 107 ILE A O 1
ATOM 809 N N . GLU A 1 108 ? -3.803 16.375 12.555 1 96.81 108 GLU A N 1
ATOM 810 C CA . GLU A 1 108 ? -3.744 16.859 13.93 1 96.81 108 GLU A CA 1
ATOM 811 C C . GLU A 1 108 ? -2.303 17.062 14.391 1 96.81 108 GLU A C 1
ATOM 813 O O . GLU A 1 108 ? -1.436 16.234 14.102 1 96.81 108 GLU A O 1
ATOM 818 N N . PRO A 1 109 ? -2.084 18.203 15.117 1 97.38 109 PRO A N 1
ATOM 819 C CA . PRO A 1 109 ? -0.755 18.328 15.727 1 97.38 109 PRO A CA 1
ATOM 820 C C . PRO A 1 109 ? -0.399 17.156 16.625 1 97.38 109 PRO A C 1
ATOM 822 O O . PRO A 1 109 ? -1.271 16.609 17.312 1 97.38 109 PRO A O 1
ATOM 825 N N . THR A 1 110 ? 0.856 16.75 16.594 1 96.5 110 THR A N 1
ATOM 826 C CA . THR A 1 110 ? 1.271 15.617 17.422 1 96.5 110 THR A CA 1
ATOM 827 C C . THR A 1 110 ? 2.73 15.766 17.844 1 96.5 110 THR A C 1
ATOM 829 O O . THR A 1 110 ? 3.502 16.469 17.188 1 96.5 110 THR A O 1
ATOM 832 N N . ASP A 1 111 ? 3.102 15.172 18.969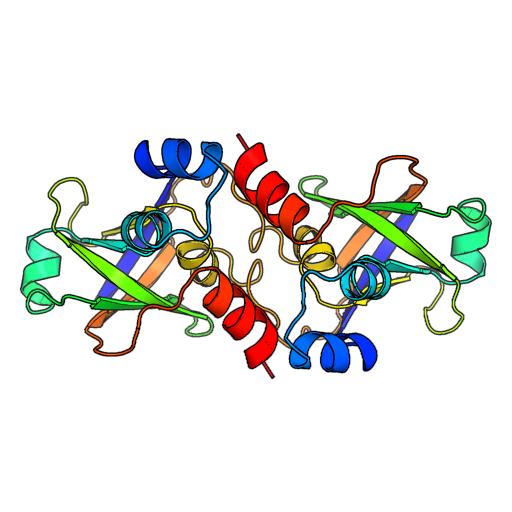 1 94.75 111 ASP A N 1
ATOM 833 C CA . ASP A 1 111 ? 4.492 15.133 19.406 1 94.75 111 ASP A CA 1
ATOM 834 C C . ASP A 1 111 ? 5.109 13.758 19.172 1 94.75 111 ASP A C 1
ATOM 836 O O . ASP A 1 111 ? 6.266 13.516 19.516 1 94.75 111 ASP A O 1
ATOM 840 N N . GLU A 1 112 ? 4.309 12.883 18.578 1 93.38 112 GLU A N 1
ATOM 841 C CA . GLU A 1 112 ? 4.832 11.555 18.266 1 93.38 112 GLU A CA 1
ATOM 842 C C . GLU A 1 112 ? 6.004 11.641 17.297 1 93.38 112 GLU A C 1
ATOM 844 O O . GLU A 1 112 ? 6.16 12.633 16.578 1 93.38 112 GLU A O 1
ATOM 849 N N . GLU A 1 113 ? 6.871 10.68 17.281 1 91.94 113 GLU A N 1
ATOM 850 C CA . GLU A 1 113 ? 8.055 10.68 16.422 1 91.94 113 GLU A CA 1
ATOM 851 C C . GLU A 1 113 ? 7.691 10.344 14.977 1 91.94 113 GLU A C 1
ATOM 853 O O . GLU A 1 113 ? 6.82 9.508 14.727 1 91.94 113 GLU A O 1
ATOM 858 N N . VAL A 1 114 ? 8.414 11.008 14.07 1 93.62 114 VAL A N 1
ATOM 859 C CA . VAL A 1 114 ? 8.336 10.641 12.664 1 93.62 114 VAL A CA 1
ATOM 860 C C . VAL A 1 114 ? 9.188 9.391 12.406 1 93.62 114 VAL A C 1
ATOM 862 O O . VAL A 1 114 ? 10.391 9.398 12.648 1 93.62 114 VAL A O 1
ATOM 865 N N . LEU A 1 115 ? 8.562 8.398 11.992 1 87.81 115 LEU A N 1
ATOM 866 C CA . LEU A 1 115 ? 9.273 7.141 11.766 1 87.81 115 LEU A CA 1
ATOM 867 C C . LEU A 1 115 ? 10.109 7.211 10.492 1 87.81 115 LEU A C 1
ATOM 869 O O . LEU A 1 115 ? 9.711 7.848 9.516 1 87.81 115 LEU A O 1
ATOM 873 N N . SER A 1 116 ? 11.289 6.566 10.602 1 82.12 116 SER A N 1
ATOM 874 C CA . SER A 1 116 ? 12.086 6.402 9.391 1 82.12 116 SER A CA 1
ATOM 875 C C . SER A 1 116 ? 11.367 5.52 8.375 1 82.12 116 SER A C 1
ATOM 877 O O . SER A 1 116 ? 10.406 4.828 8.719 1 82.12 116 SER A O 1
ATOM 879 N N . ALA A 1 117 ? 11.883 5.605 7.105 1 74.19 117 ALA A N 1
ATOM 880 C CA . ALA A 1 117 ? 11.305 4.766 6.062 1 74.19 117 ALA A CA 1
ATOM 881 C C . ALA A 1 117 ? 11.32 3.295 6.465 1 74.19 117 ALA A C 1
ATOM 883 O O . ALA A 1 117 ? 10.336 2.58 6.277 1 74.19 117 ALA A O 1
ATOM 884 N N . GLU A 1 118 ? 12.461 2.98 7.012 1 67.75 118 GLU A N 1
ATOM 885 C CA . GLU A 1 118 ? 12.609 1.601 7.469 1 67.75 118 GLU A CA 1
ATOM 886 C C . GLU A 1 118 ? 11.602 1.268 8.562 1 67.75 118 GLU A C 1
ATOM 888 O O . GLU A 1 118 ? 10.992 0.198 8.547 1 67.75 118 GLU A O 1
ATOM 893 N N . ASP A 1 119 ? 11.43 2.16 9.531 1 74.56 119 ASP A N 1
ATOM 894 C CA . ASP A 1 119 ? 10.516 1.931 10.648 1 74.56 119 ASP A CA 1
ATOM 895 C C . ASP A 1 119 ? 9.07 1.892 10.18 1 74.56 119 ASP A C 1
ATOM 897 O O . ASP A 1 119 ? 8.25 1.148 10.727 1 74.56 119 ASP A O 1
ATOM 901 N N . VAL A 1 120 ? 8.734 2.75 9.203 1 75.38 120 VAL A N 1
ATOM 902 C CA . VAL A 1 120 ? 7.379 2.77 8.656 1 75.38 120 VAL A CA 1
ATOM 903 C C . VAL A 1 120 ? 7.066 1.426 8.008 1 75.38 120 VAL A C 1
ATOM 905 O O . VAL A 1 120 ? 5.996 0.856 8.234 1 75.38 120 VAL A O 1
ATOM 908 N N . VAL A 1 121 ? 8.031 1.042 7.312 1 61.53 121 VAL A N 1
ATOM 909 C CA . VAL A 1 121 ? 7.863 -0.243 6.641 1 61.53 121 VAL A CA 1
ATOM 910 C C . VAL A 1 121 ? 7.641 -1.342 7.676 1 61.53 121 VAL A C 1
ATOM 912 O O . VAL A 1 121 ? 6.75 -2.182 7.52 1 61.53 121 VAL A O 1
ATOM 915 N N . LEU A 1 122 ? 8.383 -1.224 8.711 1 60.69 122 LEU A N 1
ATOM 916 C CA . LEU A 1 122 ? 8.297 -2.229 9.766 1 60.69 122 LEU A CA 1
ATOM 917 C C . LEU A 1 122 ? 6.969 -2.115 10.516 1 60.69 122 LEU A C 1
ATOM 919 O O . LEU A 1 122 ? 6.34 -3.129 10.828 1 60.69 122 LEU A O 1
ATOM 923 N N . LYS A 1 123 ? 6.609 -0.9 10.961 1 61.62 123 LYS A N 1
ATOM 924 C CA . LYS A 1 123 ? 5.383 -0.678 11.719 1 61.62 123 LYS A CA 1
ATOM 925 C C . LYS A 1 123 ? 4.152 -1.078 10.906 1 61.62 123 LYS A C 1
ATOM 927 O O . LYS A 1 123 ? 3.223 -1.686 11.438 1 61.62 123 LYS A O 1
ATOM 932 N N . VAL A 1 124 ? 4.117 -0.516 9.75 1 55.72 124 VAL A N 1
ATOM 933 C CA . VAL A 1 124 ? 2.949 -0.748 8.906 1 55.72 124 VAL A CA 1
ATOM 934 C C . VAL A 1 124 ? 2.871 -2.225 8.523 1 55.72 124 VAL A C 1
ATOM 936 O O . VAL A 1 124 ? 1.784 -2.803 8.477 1 55.72 124 VAL A O 1
ATOM 939 N N . TYR A 1 125 ? 3.994 -2.727 8.406 1 47 125 TYR A N 1
ATOM 940 C CA . TYR A 1 125 ? 4 -4.109 7.941 1 47 125 TYR A CA 1
ATOM 941 C C . TYR A 1 125 ? 4.035 -5.078 9.117 1 47 125 TYR A C 1
ATOM 943 O O . TYR A 1 125 ? 3.467 -6.172 9.047 1 47 125 TYR A O 1
ATOM 951 N N . ILE A 1 126 ? 4.859 -4.684 10.07 1 44.19 126 ILE A N 1
ATOM 952 C CA . ILE A 1 126 ? 4.957 -5.648 11.156 1 44.19 126 ILE A CA 1
ATOM 953 C C . ILE A 1 126 ? 3.859 -5.379 12.188 1 44.19 126 ILE A C 1
ATOM 955 O O . ILE A 1 126 ? 3.303 -6.312 12.766 1 44.19 126 ILE A O 1
ATOM 959 N N . GLY A 1 127 ? 3.574 -4.172 12.617 1 41.88 127 GLY A N 1
ATOM 960 C CA . GLY A 1 127 ? 2.697 -3.895 13.742 1 41.88 127 GLY A CA 1
ATOM 961 C C . GLY A 1 127 ? 1.233 -4.152 13.43 1 41.88 127 GLY A C 1
ATOM 962 O O . GLY A 1 127 ? 0.372 -3.973 14.297 1 41.88 127 GLY A O 1
ATOM 963 N N . GLY A 1 128 ? 0.734 -4.09 12.297 1 34.53 128 GLY A N 1
ATOM 964 C CA . GLY A 1 128 ? -0.65 -4.496 12.117 1 34.53 128 GLY A CA 1
ATOM 965 C C . GLY A 1 128 ? -0.977 -5.816 12.781 1 34.53 128 GLY A C 1
ATOM 966 O O . GLY A 1 128 ? -2.08 -6.344 12.617 1 34.53 128 GLY A O 1
ATOM 967 N N . GLN A 1 129 ? -0.141 -6.547 13.422 1 27 129 GLN A N 1
ATOM 968 C CA . GLN A 1 129 ? -0.729 -7.574 14.273 1 27 129 GLN A CA 1
ATOM 969 C C . GLN A 1 129 ? -1.381 -6.965 15.508 1 27 129 GLN A C 1
ATOM 971 O O . GLN A 1 129 ? -0.855 -6.008 16.078 1 27 129 GLN A O 1
ATOM 976 N N . MET B 1 1 ? -8.281 18.641 11.992 1 93.44 1 MET B N 1
ATOM 977 C CA . MET B 1 1 ? -8.742 19.391 10.828 1 93.44 1 MET B CA 1
ATOM 978 C C . MET B 1 1 ? -8.945 18.469 9.625 1 93.44 1 MET B C 1
ATOM 980 O O . MET B 1 1 ? -8.07 17.672 9.305 1 93.44 1 MET B O 1
ATOM 984 N N . GLU B 1 2 ? -10.195 18.531 8.984 1 92.88 2 GLU B N 1
ATOM 985 C CA . GLU B 1 2 ? -10.445 17.766 7.77 1 92.88 2 GLU B CA 1
ATOM 986 C C . GLU B 1 2 ? -9.93 18.5 6.539 1 92.88 2 GLU B C 1
ATOM 988 O O . GLU B 1 2 ? -10.266 19.672 6.324 1 92.88 2 GLU B O 1
ATOM 993 N N . VAL B 1 3 ? -9.094 17.891 5.762 1 92.31 3 VAL B N 1
ATOM 994 C CA . VAL B 1 3 ? -8.492 18.484 4.578 1 92.31 3 VAL B CA 1
ATOM 995 C C . VAL B 1 3 ? -8.383 17.453 3.463 1 92.31 3 VAL B C 1
ATOM 997 O O . VAL B 1 3 ? -8.609 16.266 3.693 1 92.31 3 VAL B O 1
ATOM 1000 N N . LEU B 1 4 ? -8.125 17.906 2.324 1 88.06 4 LEU B N 1
ATOM 1001 C CA . LEU B 1 4 ? -7.855 17.031 1.19 1 88.06 4 LEU B CA 1
ATOM 1002 C C . LEU B 1 4 ? -6.359 16.828 1.005 1 88.06 4 LEU B C 1
ATOM 1004 O O . LEU B 1 4 ? -5.598 17.797 0.915 1 88.06 4 LEU B O 1
ATOM 1008 N N . LEU B 1 5 ? -5.984 15.617 1.001 1 90.94 5 LEU B N 1
ATOM 1009 C CA . LEU B 1 5 ? -4.586 15.273 0.762 1 90.94 5 LEU B CA 1
ATOM 1010 C C . LEU B 1 5 ? -4.32 15.078 -0.728 1 90.94 5 LEU B C 1
ATOM 1012 O O . LEU B 1 5 ? -4.98 14.266 -1.378 1 90.94 5 LEU B O 1
ATOM 1016 N N . ILE B 1 6 ? -3.395 15.891 -1.174 1 82.69 6 ILE B N 1
ATOM 1017 C CA . ILE B 1 6 ? -2.832 15.711 -2.508 1 82.69 6 ILE B CA 1
ATOM 1018 C C . ILE B 1 6 ? -1.403 15.188 -2.398 1 82.69 6 ILE B C 1
ATOM 1020 O O . ILE B 1 6 ? -0.63 15.641 -1.551 1 82.69 6 ILE B O 1
ATOM 1024 N N . SER B 1 7 ? -1.127 14.164 -3.107 1 82 7 SER B N 1
ATOM 1025 C CA . SER B 1 7 ? 0.244 13.664 -3.123 1 82 7 SER B CA 1
ATOM 1026 C C . SER B 1 7 ? 0.844 13.734 -4.523 1 82 7 SER B C 1
ATOM 1028 O O . SER B 1 7 ? 0.114 13.773 -5.516 1 82 7 SER B O 1
ATOM 1030 N N . GLY B 1 8 ? 2.188 13.914 -4.586 1 75.31 8 GLY B N 1
ATOM 1031 C CA . GLY B 1 8 ? 2.885 14.008 -5.859 1 75.31 8 GLY B CA 1
ATOM 1032 C C . GLY B 1 8 ? 4.395 13.977 -5.719 1 75.31 8 GLY B C 1
ATOM 1033 O O . GLY B 1 8 ? 4.918 14.039 -4.605 1 75.31 8 GLY B O 1
ATOM 1034 N N . SER B 1 9 ? 5.023 13.711 -6.871 1 69.06 9 SER B N 1
ATOM 1035 C CA . SER B 1 9 ? 6.484 13.719 -6.895 1 69.06 9 SER B CA 1
ATOM 1036 C C . SER B 1 9 ? 7.031 15.133 -6.746 1 69.06 9 SER B C 1
ATOM 1038 O O . SER B 1 9 ? 6.484 16.078 -7.316 1 69.06 9 SER B O 1
ATOM 1040 N N . THR B 1 10 ? 7.957 15.25 -5.785 1 67.88 10 THR B N 1
ATOM 1041 C CA . THR B 1 10 ? 8.688 16.516 -5.727 1 67.88 10 THR B CA 1
ATOM 1042 C C . THR B 1 10 ? 10.055 16.375 -6.387 1 67.88 10 THR B C 1
ATOM 1044 O O . THR B 1 10 ? 10.578 15.266 -6.527 1 67.88 10 THR B O 1
ATOM 1047 N N . ILE B 1 11 ? 10.562 17.438 -6.93 1 53.91 11 ILE B N 1
ATOM 1048 C CA . ILE B 1 11 ? 11.867 17.453 -7.574 1 53.91 11 ILE B CA 1
ATOM 1049 C C . ILE B 1 11 ? 12.906 16.812 -6.641 1 53.91 11 ILE B C 1
ATOM 1051 O O . ILE B 1 11 ? 13.758 16.047 -7.082 1 53.91 11 ILE B O 1
ATOM 1055 N N . ASN B 1 12 ? 12.844 17.141 -5.391 1 59.03 12 ASN B N 1
ATOM 1056 C CA . ASN B 1 12 ? 13.836 16.672 -4.426 1 59.03 12 ASN B CA 1
ATOM 1057 C C . ASN B 1 12 ? 13.688 15.18 -4.145 1 59.03 12 ASN B C 1
ATOM 1059 O O . ASN B 1 12 ? 14.688 14.484 -3.939 1 59.03 12 ASN B O 1
ATOM 1063 N N . GLU B 1 13 ? 12.484 14.742 -4.105 1 57.41 13 GLU B N 1
ATOM 1064 C CA . GLU B 1 13 ? 12.25 13.312 -3.943 1 57.41 13 GLU B CA 1
ATOM 1065 C C . GLU B 1 13 ? 12.891 12.516 -5.078 1 57.41 13 GLU B C 1
ATOM 1067 O O . GLU B 1 13 ? 13.531 11.492 -4.844 1 57.41 13 GLU B O 1
ATOM 1072 N N . GLY B 1 14 ? 12.633 12.953 -6.219 1 50.62 14 GLY B N 1
ATOM 1073 C CA . GLY B 1 14 ? 13.234 12.312 -7.379 1 50.62 14 GLY B CA 1
ATOM 1074 C C . GLY B 1 14 ? 14.75 12.258 -7.316 1 50.62 14 GLY B C 1
ATOM 1075 O O . GLY B 1 14 ? 15.352 11.227 -7.609 1 50.62 14 GLY B O 1
ATOM 1076 N N . ARG B 1 15 ? 15.336 13.422 -6.934 1 52.75 15 ARG B N 1
ATOM 1077 C CA . ARG B 1 15 ? 16.781 13.508 -6.84 1 52.75 15 ARG B CA 1
ATOM 1078 C C . ARG B 1 15 ? 17.328 12.531 -5.793 1 52.75 15 ARG B C 1
ATOM 1080 O O . ARG B 1 15 ? 18.328 11.859 -6.02 1 52.75 15 ARG B O 1
ATOM 1087 N N . LEU B 1 16 ? 16.578 12.539 -4.664 1 51.81 16 LEU B N 1
ATOM 1088 C CA . LEU B 1 16 ? 17.047 11.727 -3.545 1 51.81 16 LEU B CA 1
ATOM 1089 C C . LEU B 1 16 ? 16.797 10.25 -3.807 1 51.81 16 LEU B C 1
ATOM 1091 O O . LEU B 1 16 ? 17.609 9.398 -3.414 1 51.81 16 LEU B O 1
ATOM 1095 N N . ALA B 1 17 ? 15.711 10.023 -4.48 1 51.56 17 ALA B N 1
ATOM 1096 C CA . ALA B 1 17 ? 15.383 8.641 -4.797 1 51.56 17 ALA B CA 1
ATOM 1097 C C . ALA B 1 17 ? 16.391 8.039 -5.77 1 51.56 17 ALA B C 1
ATOM 1099 O O . ALA B 1 17 ? 16.734 6.859 -5.668 1 51.56 17 ALA B O 1
ATOM 1100 N N . LYS B 1 18 ? 16.766 8.805 -6.68 1 48.16 18 LYS B N 1
ATOM 1101 C CA . LYS B 1 18 ? 17.719 8.375 -7.691 1 48.16 18 LYS B CA 1
ATOM 1102 C C . LYS B 1 18 ? 19.109 8.18 -7.082 1 48.16 18 LYS B C 1
ATOM 1104 O O . LYS B 1 18 ? 19.906 7.371 -7.57 1 48.16 18 LYS B O 1
ATOM 1109 N N . GLY B 1 19 ? 19.391 8.984 -6.125 1 48.66 19 GLY B N 1
ATOM 1110 C CA . GLY B 1 19 ? 20.719 8.875 -5.578 1 48.66 19 GLY B CA 1
ATOM 1111 C C . GLY B 1 19 ? 20.938 7.613 -4.758 1 48.66 19 GLY B C 1
ATOM 1112 O O . GLY B 1 19 ? 22.031 7.375 -4.25 1 48.66 19 GLY B O 1
ATOM 1113 N N . GLY B 1 20 ? 19.969 6.777 -4.738 1 49.97 20 GLY B N 1
ATOM 1114 C CA . GLY B 1 20 ? 20.125 5.43 -4.215 1 49.97 20 GLY B CA 1
ATOM 1115 C C . GLY B 1 20 ? 19.891 5.34 -2.715 1 49.97 20 GLY B C 1
ATOM 1116 O O . GLY B 1 20 ? 19.828 4.246 -2.154 1 49.97 20 GLY B O 1
ATOM 1117 N N . ASP B 1 21 ? 20.156 6.5 -1.975 1 51.66 21 ASP B N 1
ATOM 1118 C CA . ASP B 1 21 ? 20.141 6.289 -0.53 1 51.66 21 ASP B CA 1
ATOM 1119 C C . ASP B 1 21 ? 18.797 6.688 0.078 1 51.66 21 ASP B C 1
ATOM 1121 O O . ASP B 1 21 ? 18.656 7.797 0.59 1 51.66 21 ASP B O 1
ATOM 1125 N N . LYS B 1 22 ? 17.688 6.051 -0.217 1 52.31 22 LYS B N 1
ATOM 1126 C CA . LYS B 1 22 ? 16.328 6.301 0.238 1 52.31 22 LYS B CA 1
ATOM 1127 C C . LYS B 1 22 ? 16.203 6.113 1.747 1 52.31 22 LYS B C 1
ATOM 1129 O O . LYS B 1 22 ? 15.156 6.387 2.33 1 52.31 22 LYS B O 1
ATOM 1134 N N . PHE B 1 23 ? 17.219 5.809 2.385 1 61 23 PHE B N 1
ATOM 1135 C CA . PHE B 1 23 ? 17.188 5.559 3.822 1 61 23 PHE B CA 1
ATOM 1136 C C . PHE B 1 23 ? 17.969 6.625 4.57 1 61 23 PHE B C 1
ATOM 1138 O O . PHE B 1 23 ? 18.328 6.441 5.738 1 61 23 PHE B O 1
ATOM 1145 N N . THR B 1 24 ? 18.172 7.711 3.828 1 66.56 24 THR B N 1
ATOM 1146 C CA . THR B 1 24 ? 18.922 8.742 4.527 1 66.56 24 THR B CA 1
ATOM 1147 C C . THR B 1 24 ? 17.984 9.68 5.285 1 66.56 24 THR B C 1
ATOM 1149 O O . THR B 1 24 ? 16.781 9.719 5.016 1 66.56 24 THR B O 1
ATOM 1152 N N . ASP B 1 25 ? 18.453 10.336 6.316 1 76.88 25 ASP B N 1
ATOM 1153 C CA . ASP B 1 25 ? 17.734 11.344 7.098 1 76.88 25 ASP B CA 1
ATOM 1154 C C . ASP B 1 25 ? 17.188 12.445 6.195 1 76.88 25 ASP B C 1
ATOM 1156 O O . ASP B 1 25 ? 16.094 12.961 6.434 1 76.88 25 ASP B O 1
ATOM 1160 N N . GLU B 1 26 ? 17.984 12.68 5.207 1 74.12 26 GLU B N 1
ATOM 1161 C CA . GLU B 1 26 ? 17.578 13.742 4.293 1 74.12 26 GLU B CA 1
ATOM 1162 C C . GLU B 1 26 ? 16.328 13.336 3.512 1 74.12 26 GLU B C 1
ATOM 1164 O O . GLU B 1 26 ? 15.422 14.156 3.307 1 74.12 26 GLU B O 1
ATOM 1169 N N . TYR B 1 27 ? 16.328 12.148 3.156 1 77.06 27 TYR B N 1
ATOM 1170 C CA . TYR B 1 27 ? 15.164 11.617 2.438 1 77.06 27 TYR B CA 1
ATOM 1171 C C . TYR B 1 27 ? 13.922 11.641 3.316 1 77.06 27 TYR B C 1
ATOM 1173 O O . TYR B 1 27 ? 12.836 12.016 2.859 1 77.06 27 TYR B O 1
ATOM 1181 N N . THR B 1 28 ? 14.094 11.234 4.547 1 82.5 28 THR B N 1
ATOM 1182 C CA . THR B 1 28 ? 12.984 11.234 5.492 1 82.5 28 THR B CA 1
ATOM 1183 C C . THR B 1 28 ? 12.453 12.656 5.695 1 82.5 28 THR B C 1
ATOM 1185 O O . THR B 1 28 ? 11.242 12.883 5.652 1 82.5 28 THR B O 1
ATOM 1188 N N . MET B 1 29 ? 13.359 13.625 5.816 1 84.44 29 MET B N 1
ATOM 1189 C CA . MET B 1 29 ? 12.961 15.008 6.059 1 84.44 29 MET B CA 1
ATOM 1190 C C . MET B 1 29 ? 12.219 15.578 4.855 1 84.44 29 MET B C 1
ATOM 1192 O O . MET B 1 29 ? 11.273 16.344 5.012 1 84.44 29 MET B O 1
ATOM 1196 N N . GLU B 1 30 ? 12.625 15.141 3.742 1 82.12 30 GLU B N 1
ATOM 1197 C CA . GLU B 1 30 ? 12.016 15.664 2.521 1 82.12 30 GLU B CA 1
ATOM 1198 C C . GLU B 1 30 ? 10.695 14.969 2.223 1 82.12 30 GLU B C 1
ATOM 1200 O O . GLU B 1 30 ? 9.727 15.617 1.818 1 82.12 30 GLU B O 1
ATOM 1205 N N . CYS B 1 31 ? 10.672 13.734 2.52 1 85.81 31 CYS B N 1
ATOM 1206 C CA . CYS B 1 31 ? 9.539 12.969 2.02 1 85.81 31 CYS B CA 1
ATOM 1207 C C . CYS B 1 31 ? 8.508 12.734 3.121 1 85.81 31 CYS B C 1
ATOM 1209 O O . CYS B 1 31 ? 7.324 12.547 2.838 1 85.81 31 CYS B O 1
ATOM 1211 N N . ALA B 1 32 ? 8.922 12.664 4.34 1 92.06 32 ALA B N 1
ATOM 1212 C CA . ALA B 1 32 ? 7.992 12.555 5.461 1 92.06 32 ALA B CA 1
ATOM 1213 C C . ALA B 1 32 ? 7.5 13.93 5.906 1 92.06 32 ALA B C 1
ATOM 1215 O O . ALA B 1 32 ? 7.762 14.352 7.031 1 92.06 32 ALA B O 1
ATOM 1216 N N . SER B 1 33 ? 6.828 14.562 5 1 95.12 33 SER B N 1
ATOM 1217 C CA . SER B 1 33 ? 6.398 15.93 5.273 1 95.12 33 SER B CA 1
ATOM 1218 C C . SER B 1 33 ? 4.988 16.188 4.746 1 95.12 33 SER B C 1
ATOM 1220 O O . SER B 1 33 ? 4.559 15.539 3.781 1 95.12 33 SER B O 1
ATOM 1222 N N . CYS B 1 34 ? 4.355 16.984 5.406 1 97.06 34 CYS B N 1
ATOM 1223 C CA . CYS B 1 34 ? 3.037 17.484 5.039 1 97.06 34 CYS B CA 1
ATOM 1224 C C . CYS B 1 34 ? 3.068 19 4.824 1 97.06 34 CYS B C 1
ATOM 1226 O O . CYS B 1 34 ? 3.33 19.766 5.762 1 97.06 34 CYS B O 1
ATOM 1228 N N . TRP B 1 35 ? 2.881 19.422 3.607 1 95.81 35 TRP B N 1
ATOM 1229 C CA . TRP B 1 35 ? 2.846 20.828 3.26 1 95.81 35 TRP B CA 1
ATOM 1230 C C . TRP B 1 35 ? 1.471 21.438 3.539 1 95.81 35 TRP B C 1
ATOM 1232 O O . TRP B 1 35 ? 0.453 20.891 3.102 1 95.81 35 TRP B O 1
ATOM 1242 N N . ILE B 1 36 ? 1.475 22.484 4.309 1 96.62 36 ILE B N 1
ATOM 1243 C CA . ILE B 1 36 ? 0.244 23.078 4.816 1 96.62 36 ILE B CA 1
ATOM 1244 C C . ILE B 1 36 ? 0.214 24.562 4.477 1 96.62 36 ILE B C 1
ATOM 1246 O O . ILE B 1 36 ? 1.233 25.25 4.578 1 96.62 36 ILE B O 1
ATOM 1250 N N . SER B 1 37 ? -0.94 25.016 4.09 1 95.88 37 SER B N 1
ATOM 1251 C CA . SER B 1 37 ? -1.091 26.438 3.816 1 95.88 37 SER B CA 1
ATOM 1252 C C . SER B 1 37 ? -0.881 27.266 5.078 1 95.88 37 SER B C 1
ATOM 1254 O O . SER B 1 37 ? -1.157 26.812 6.184 1 95.88 37 SER B O 1
ATOM 1256 N N . PRO B 1 38 ? -0.427 28.547 4.918 1 97 38 PRO B N 1
ATOM 1257 C CA . PRO B 1 38 ? -0.21 29.406 6.09 1 97 38 PRO B CA 1
ATOM 1258 C C . PRO B 1 38 ? -1.461 29.547 6.953 1 97 38 PRO B C 1
ATOM 1260 O O . PRO B 1 38 ? -1.369 29.547 8.18 1 97 38 PRO B O 1
ATOM 1263 N N . VAL B 1 39 ? -2.611 29.688 6.336 1 96 39 VAL B N 1
ATOM 1264 C CA . VAL B 1 39 ? -3.861 29.844 7.07 1 96 39 VAL B CA 1
ATOM 1265 C C . VAL B 1 39 ? -4.133 28.609 7.91 1 96 39 VAL B C 1
ATOM 1267 O O . VAL B 1 39 ? -4.402 28.703 9.109 1 96 39 VAL B O 1
ATOM 1270 N N . ASP B 1 40 ? -4.031 27.422 7.289 1 95.94 40 ASP B N 1
ATOM 1271 C CA . ASP B 1 40 ? -4.281 26.172 8 1 95.94 40 ASP B CA 1
ATOM 1272 C C . ASP B 1 40 ? -3.188 25.906 9.031 1 95.94 40 ASP B C 1
ATOM 1274 O O . ASP B 1 40 ? -3.465 25.391 10.117 1 95.94 40 ASP B O 1
ATOM 1278 N N . PHE B 1 41 ? -1.949 26.234 8.664 1 97.12 41 PHE B N 1
ATOM 1279 C CA . PHE B 1 41 ? -0.812 26.062 9.562 1 97.12 41 PHE B CA 1
ATOM 1280 C C . PHE B 1 41 ? -1.01 26.844 10.852 1 97.12 41 PHE B C 1
ATOM 1282 O O . PHE B 1 41 ? -0.801 26.312 11.945 1 97.12 41 PHE B O 1
ATOM 1289 N N . SER B 1 42 ? -1.389 28.078 10.664 1 96.62 42 SER B N 1
ATOM 1290 C CA . SER B 1 42 ? -1.664 28.922 11.812 1 96.62 42 SER B CA 1
ATOM 1291 C C . SER B 1 42 ? -2.836 28.391 12.625 1 96.62 42 SER B C 1
ATOM 1293 O O . SER B 1 42 ? -2.803 28.406 13.859 1 96.62 42 SER B O 1
ATOM 1295 N N . SER B 1 43 ? -3.885 27.922 11.961 1 96.06 43 SER B N 1
ATOM 1296 C CA . SER B 1 43 ? -5.055 27.391 12.641 1 96.06 43 SER B CA 1
ATOM 1297 C C . SER B 1 43 ? -4.691 26.172 13.5 1 96.06 43 SER B C 1
ATOM 1299 O O . SER B 1 43 ? -5.348 25.906 14.508 1 96.06 43 SER B O 1
ATOM 1301 N N . LEU B 1 44 ? -3.68 25.453 13.141 1 95.94 44 LEU B N 1
ATOM 1302 C CA . LEU B 1 44 ? -3.219 24.266 13.867 1 95.94 44 LEU B CA 1
ATOM 1303 C C . LEU B 1 44 ? -2.176 24.656 14.914 1 95.94 44 LEU B C 1
ATOM 1305 O O . LEU B 1 44 ? -1.562 23.781 15.531 1 95.94 44 LEU B O 1
ATOM 1309 N N . CYS B 1 45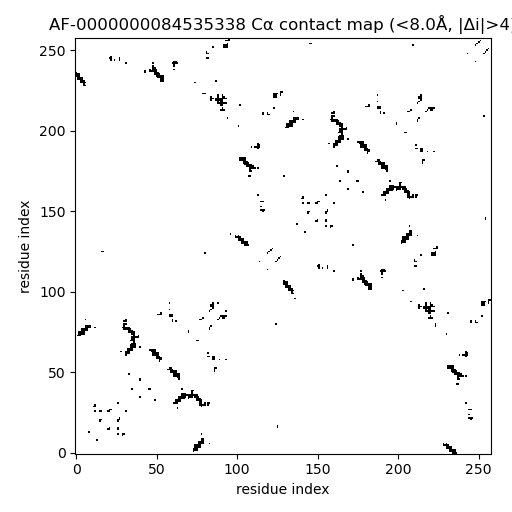 ? -1.922 25.938 15.047 1 95.44 45 CYS B N 1
ATOM 1310 C CA . CYS B 1 45 ? -0.981 26.5 16 1 95.44 45 CYS B CA 1
ATOM 1311 C C . CYS B 1 45 ? 0.455 26.156 15.633 1 95.44 45 CYS B C 1
ATOM 1313 O O . CYS B 1 45 ? 1.255 25.797 16.5 1 95.44 45 CYS B O 1
ATOM 1315 N N . ALA B 1 46 ? 0.82 26.141 14.32 1 94.31 46 ALA B N 1
ATOM 1316 C CA . ALA B 1 46 ? 2.146 26.016 13.719 1 94.31 46 ALA B CA 1
ATOM 1317 C C . ALA B 1 46 ? 2.877 24.797 14.258 1 94.31 46 ALA B C 1
ATOM 1319 O O . ALA B 1 46 ? 3.996 24.906 14.766 1 94.31 46 ALA B O 1
ATOM 1320 N N . PRO B 1 47 ? 2.285 23.641 14.133 1 95.94 47 PRO B N 1
ATOM 1321 C CA . PRO B 1 47 ? 2.92 22.438 14.672 1 95.94 47 PRO B CA 1
ATOM 1322 C C . PRO B 1 47 ? 4.164 22.016 13.883 1 95.94 47 PRO B C 1
ATOM 1324 O O . PRO B 1 47 ? 4.211 22.188 12.664 1 95.94 47 PRO B O 1
ATOM 1327 N N . GLU B 1 48 ? 5.195 21.453 14.57 1 96.62 48 GLU B N 1
ATOM 1328 C CA . GLU B 1 48 ? 6.352 20.875 13.898 1 96.62 48 GLU B CA 1
ATOM 1329 C C . GLU B 1 48 ? 5.988 19.562 13.195 1 96.62 48 GLU B C 1
ATOM 1331 O O . GLU B 1 48 ? 6.562 19.219 12.164 1 96.62 48 GLU B O 1
ATOM 1336 N N . LYS B 1 49 ? 5.082 18.906 13.828 1 97.69 49 LYS B N 1
ATOM 1337 C CA . LYS B 1 49 ? 4.641 17.609 13.312 1 97.69 49 LYS B CA 1
ATOM 1338 C C . LYS B 1 49 ? 3.117 17.516 13.312 1 97.69 49 LYS B C 1
ATOM 1340 O O . LYS B 1 49 ? 2.447 18.109 14.156 1 97.69 49 LYS B O 1
ATOM 1345 N N . VAL B 1 50 ? 2.627 16.672 12.367 1 97.56 50 VAL B N 1
ATOM 1346 C CA . VAL B 1 50 ? 1.202 16.359 12.367 1 97.56 50 VAL B CA 1
ATOM 1347 C C . VAL B 1 50 ? 1.003 14.867 12.141 1 97.56 50 VAL B C 1
ATOM 1349 O O . VAL B 1 50 ? 1.834 14.211 11.508 1 97.56 50 VAL B O 1
ATOM 1352 N N . LYS B 1 51 ? -0.072 14.383 12.734 1 97.19 51 LYS B N 1
ATOM 1353 C CA . LYS B 1 51 ? -0.588 13.055 12.406 1 97.19 51 LYS B CA 1
ATOM 1354 C C . LYS B 1 51 ? -1.635 13.133 11.297 1 97.19 51 LYS B C 1
ATOM 1356 O O . LYS B 1 51 ? -2.615 13.867 11.414 1 97.19 51 LYS B O 1
ATOM 1361 N N . VAL B 1 52 ? -1.382 12.484 10.203 1 94.62 52 VAL B N 1
ATOM 1362 C CA . VAL B 1 52 ? -2.32 12.406 9.094 1 94.62 52 VAL B CA 1
ATOM 1363 C C . VAL B 1 52 ? -3.086 11.086 9.156 1 94.62 52 VAL B C 1
ATOM 1365 O O . VAL B 1 52 ? -2.48 10.008 9.188 1 94.62 52 VAL B O 1
ATOM 1368 N N . THR B 1 53 ? -4.445 11.203 9.195 1 91.38 53 THR B N 1
ATOM 1369 C CA . THR B 1 53 ? -5.289 10.016 9.305 1 91.38 53 THR B CA 1
ATOM 1370 C C . THR B 1 53 ? -6.273 9.945 8.148 1 91.38 53 THR B C 1
ATOM 1372 O O . THR B 1 53 ? -6.871 10.953 7.77 1 91.38 53 THR B O 1
ATOM 1375 N N . SER B 1 54 ? -6.367 8.742 7.602 1 84.88 54 SER B N 1
ATOM 1376 C CA . SER B 1 54 ? -7.344 8.555 6.535 1 84.88 54 SER B CA 1
ATOM 1377 C C . SER B 1 54 ? -8.758 8.836 7.027 1 84.88 54 SER B C 1
ATOM 1379 O O . SER B 1 54 ? -9.039 8.742 8.227 1 84.88 54 SER B O 1
ATOM 1381 N N . HIS B 1 55 ? -9.586 9.156 6.074 1 77.81 55 HIS B N 1
ATOM 1382 C CA . HIS B 1 55 ? -10.938 9.562 6.441 1 77.81 55 HIS B CA 1
ATOM 1383 C C . HIS B 1 55 ? -11.68 8.43 7.145 1 77.81 55 HIS B C 1
ATOM 1385 O O . HIS B 1 55 ? -12.516 8.672 8.023 1 77.81 55 HIS B O 1
ATOM 1391 N N . ASN B 1 56 ? -11.328 7.23 6.746 1 72.06 56 ASN B N 1
ATOM 1392 C CA . ASN B 1 56 ? -11.992 6.098 7.383 1 72.06 56 ASN B CA 1
ATOM 1393 C C . ASN B 1 56 ? -11.336 5.742 8.719 1 72.06 56 ASN B C 1
ATOM 1395 O O . ASN B 1 56 ? -11.758 4.801 9.391 1 72.06 56 ASN B O 1
ATOM 1399 N N . GLY B 1 57 ? -10.297 6.43 9.07 1 78.12 57 GLY B N 1
ATOM 1400 C CA . GLY B 1 57 ? -9.648 6.273 10.367 1 78.12 57 GLY B CA 1
ATOM 1401 C C . GLY B 1 57 ? -8.75 5.055 10.445 1 78.12 57 GLY B C 1
ATOM 1402 O O . GLY B 1 57 ? -8.148 4.785 11.484 1 78.12 57 GLY B O 1
ATOM 1403 N N . LYS B 1 58 ? -8.562 4.363 9.43 1 73.06 58 LYS B N 1
ATOM 1404 C CA . LYS B 1 58 ? -7.891 3.068 9.461 1 73.06 58 LYS B CA 1
ATOM 1405 C C . LYS B 1 58 ? -6.375 3.236 9.383 1 73.06 58 LYS B C 1
ATOM 1407 O O . LYS B 1 58 ? -5.629 2.393 9.883 1 73.06 58 LYS B O 1
ATOM 1412 N N . HIS B 1 59 ? -5.945 4.289 8.734 1 79.44 59 HIS B N 1
ATOM 1413 C CA . HIS B 1 59 ? -4.52 4.496 8.508 1 79.44 59 HIS B CA 1
ATOM 1414 C C . HIS B 1 59 ? -4.082 5.883 8.977 1 79.44 59 HIS B C 1
ATOM 1416 O O . HIS B 1 59 ? -4.781 6.871 8.742 1 79.44 59 HIS B O 1
ATOM 1422 N N . SER B 1 60 ? -2.926 5.836 9.727 1 89.5 60 SER B N 1
ATOM 1423 C CA . SER B 1 60 ? -2.367 7.105 10.188 1 89.5 60 SER B CA 1
ATOM 1424 C C . SER B 1 60 ? -0.846 7.113 10.07 1 89.5 60 SER B C 1
ATOM 1426 O O . SER B 1 60 ? -0.208 6.062 10.156 1 89.5 60 SER B O 1
ATOM 1428 N N . ILE B 1 61 ? -0.246 8.281 9.945 1 91.75 61 ILE B N 1
ATOM 1429 C CA . ILE B 1 61 ? 1.198 8.461 9.859 1 91.75 61 ILE B CA 1
ATOM 1430 C C . ILE B 1 61 ? 1.577 9.836 10.422 1 91.75 61 ILE B C 1
ATOM 1432 O O . ILE B 1 61 ? 0.84 10.805 10.242 1 91.75 61 ILE B O 1
ATOM 1436 N N . VAL B 1 62 ? 2.66 9.875 11.141 1 95.5 62 VAL B N 1
ATOM 1437 C CA . VAL B 1 62 ? 3.189 11.141 11.648 1 95.5 62 VAL B CA 1
ATOM 1438 C C . VAL B 1 62 ? 4.281 11.648 10.711 1 95.5 62 VAL B C 1
ATOM 1440 O O . VAL B 1 62 ? 5.18 10.898 10.328 1 95.5 62 VAL B O 1
ATOM 1443 N N . VAL B 1 63 ? 4.156 12.891 10.328 1 96.81 63 VAL B N 1
ATOM 1444 C CA . VAL B 1 63 ? 5.133 13.5 9.43 1 96.81 63 VAL B CA 1
ATOM 1445 C C . VAL B 1 63 ? 5.449 14.922 9.898 1 96.81 63 VAL B C 1
ATOM 1447 O O . VAL B 1 63 ? 4.711 15.5 10.703 1 96.81 63 VAL B O 1
ATOM 1450 N N . TYR B 1 64 ? 6.535 15.477 9.383 1 96.62 64 TYR B N 1
ATOM 1451 C CA . TYR B 1 64 ? 6.879 16.875 9.648 1 96.62 64 TYR B CA 1
ATOM 1452 C C . TYR B 1 64 ? 5.98 17.812 8.852 1 96.62 64 TYR B C 1
ATOM 1454 O O . TYR B 1 64 ? 5.363 17.406 7.863 1 96.62 64 TYR B O 1
ATOM 1462 N N . THR B 1 65 ? 5.914 19.031 9.352 1 97.69 65 THR B N 1
ATOM 1463 C CA . THR B 1 65 ? 5.094 20 8.648 1 97.69 65 THR B CA 1
ATOM 1464 C C . THR B 1 65 ? 5.969 21 7.887 1 97.69 65 THR B C 1
ATOM 1466 O O . THR B 1 65 ? 7.098 21.281 8.297 1 97.69 65 THR B O 1
ATOM 1469 N N . LYS B 1 66 ? 5.527 21.422 6.789 1 95.75 66 LYS B N 1
ATOM 1470 C CA . LYS B 1 66 ? 6.086 22.531 6.004 1 95.75 66 LYS B CA 1
ATOM 1471 C C . LYS B 1 66 ? 5.02 23.562 5.68 1 95.75 66 LYS B C 1
ATOM 1473 O O . LYS B 1 66 ? 3.992 23.234 5.078 1 95.75 66 LYS B O 1
ATOM 1478 N N . CYS B 1 67 ? 5.246 24.75 6.188 1 96.88 67 CYS B N 1
ATOM 1479 C CA . CYS B 1 67 ? 4.352 25.844 5.863 1 96.88 67 CYS B CA 1
ATOM 1480 C C . CYS B 1 67 ? 4.715 26.469 4.52 1 96.88 67 CYS B C 1
ATOM 1482 O O . CYS B 1 67 ? 5.848 26.906 4.324 1 96.88 67 CYS B O 1
ATOM 1484 N N . THR B 1 68 ? 3.777 26.422 3.619 1 95 68 THR B N 1
ATOM 1485 C CA . THR B 1 68 ? 4.082 26.922 2.281 1 95 68 THR B CA 1
ATOM 1486 C C . THR B 1 68 ? 2.84 27.516 1.625 1 95 68 THR B C 1
ATOM 1488 O O . THR B 1 68 ? 1.72 27.062 1.896 1 95 68 THR B O 1
ATOM 1491 N N . ASP B 1 69 ? 3.09 28.453 0.762 1 92.5 69 ASP B N 1
ATOM 1492 C CA . ASP B 1 69 ? 2.002 29.078 0.011 1 92.5 69 ASP B CA 1
ATOM 1493 C C . ASP B 1 69 ? 1.664 28.266 -1.237 1 92.5 69 ASP B C 1
ATOM 1495 O O . ASP B 1 69 ? 0.735 28.594 -1.973 1 92.5 69 ASP B O 1
ATOM 1499 N N . ALA B 1 70 ? 2.385 27.188 -1.425 1 89.94 70 ALA B N 1
ATOM 1500 C CA . ALA B 1 70 ? 2.186 26.359 -2.611 1 89.94 70 ALA B CA 1
ATOM 1501 C C . ALA B 1 70 ? 0.955 25.469 -2.459 1 89.94 70 ALA B C 1
ATOM 1503 O O . ALA B 1 70 ? 0.506 24.859 -3.424 1 89.94 70 ALA B O 1
ATOM 1504 N N . VAL B 1 71 ? 0.399 25.422 -1.252 1 90.94 71 VAL B N 1
ATOM 1505 C CA . VAL B 1 71 ? -0.754 24.578 -0.96 1 90.94 71 VAL B CA 1
ATOM 1506 C C . VAL B 1 71 ? -1.952 25.453 -0.59 1 90.94 71 VAL B C 1
ATOM 1508 O O . VAL B 1 71 ? -1.816 26.422 0.167 1 90.94 71 VAL B O 1
ATOM 1511 N N . GLN B 1 72 ? -3.061 25.125 -1.155 1 89.81 72 GLN B N 1
ATOM 1512 C CA . GLN B 1 72 ? -4.27 25.891 -0.89 1 89.81 72 GLN B CA 1
ATOM 1513 C C . GLN B 1 72 ? -4.844 25.562 0.484 1 89.81 72 GLN B C 1
ATOM 1515 O O . GLN B 1 72 ? -4.73 24.422 0.952 1 89.81 72 GLN B O 1
ATOM 1520 N N . PRO B 1 73 ? -5.43 26.656 1.06 1 92.69 73 PRO B N 1
ATOM 1521 C CA . PRO B 1 73 ? -6.137 26.344 2.301 1 92.69 73 PRO B CA 1
ATOM 1522 C C . PRO B 1 73 ? -7.129 25.188 2.133 1 92.69 73 PRO B C 1
ATOM 1524 O O . PRO B 1 73 ? -7.797 25.094 1.1 1 92.69 73 PRO B O 1
A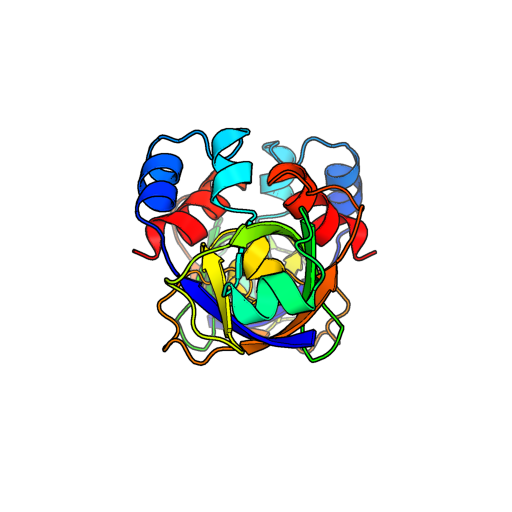TOM 1527 N N . GLY B 1 74 ? -7.254 24.328 3.08 1 92.12 74 GLY B N 1
ATOM 1528 C CA . GLY B 1 74 ? -8.164 23.188 3.01 1 92.12 74 GLY B CA 1
ATOM 1529 C C . GLY B 1 74 ? -7.555 21.984 2.324 1 92.12 74 GLY B C 1
ATOM 1530 O O . GLY B 1 74 ? -8.195 20.938 2.219 1 92.12 74 GLY B O 1
ATOM 1531 N N . GLN B 1 75 ? -6.34 22.078 1.85 1 90.75 75 GLN B N 1
ATOM 1532 C CA . GLN B 1 75 ? -5.59 21 1.228 1 90.75 75 GLN B CA 1
ATOM 1533 C C . GLN B 1 75 ? -4.23 20.812 1.896 1 90.75 75 GLN B C 1
ATOM 1535 O O . GLN B 1 75 ? -3.715 21.734 2.531 1 90.75 75 GLN B O 1
ATOM 1540 N N . VAL B 1 76 ? -3.752 19.594 1.766 1 94.88 76 VAL B N 1
ATOM 1541 C CA . VAL B 1 76 ? -2.367 19.328 2.148 1 94.88 76 VAL B CA 1
ATOM 1542 C C . VAL B 1 76 ? -1.672 18.516 1.062 1 94.88 76 VAL B C 1
ATOM 1544 O O . VAL B 1 76 ? -2.328 17.828 0.284 1 94.88 76 VAL B O 1
ATOM 1547 N N . PHE B 1 77 ? -0.353 18.734 1.071 1 90.12 77 PHE B N 1
ATOM 1548 C CA . PHE B 1 77 ? 0.456 18 0.104 1 90.12 77 PHE B CA 1
ATOM 1549 C C . PHE B 1 77 ? 1.496 17.141 0.81 1 90.12 77 PHE B C 1
ATOM 1551 O O . PHE B 1 77 ? 2.119 17.578 1.778 1 90.12 77 PHE B O 1
ATOM 1558 N N . MET B 1 78 ? 1.552 15.945 0.383 1 90.94 78 MET B N 1
ATOM 1559 C CA . MET B 1 78 ? 2.65 15.07 0.789 1 90.94 78 MET B CA 1
ATOM 1560 C C . MET B 1 78 ? 3.367 14.492 -0.428 1 90.94 78 MET B C 1
ATOM 1562 O O . MET B 1 78 ? 2.723 14.008 -1.36 1 90.94 78 MET B O 1
ATOM 1566 N N . PRO B 1 79 ? 4.773 14.617 -0.372 1 83.38 79 PRO B N 1
ATOM 1567 C CA . PRO B 1 79 ? 5.484 13.914 -1.441 1 83.38 79 PRO B CA 1
ATOM 1568 C C . PRO B 1 79 ? 5.109 12.438 -1.525 1 83.38 79 PRO B C 1
ATOM 1570 O O . PRO B 1 79 ? 4.922 11.781 -0.496 1 83.38 79 PRO B O 1
ATOM 1573 N N . ARG B 1 80 ? 4.871 11.992 -2.703 1 77.44 80 ARG B N 1
ATOM 1574 C CA . ARG B 1 80 ? 4.582 10.578 -2.889 1 77.44 80 ARG B CA 1
ATOM 1575 C C . ARG B 1 80 ? 5.762 9.719 -2.441 1 77.44 80 ARG B C 1
ATOM 1577 O O . ARG B 1 80 ? 6.809 9.703 -3.088 1 77.44 80 ARG B O 1
ATOM 1584 N N . ALA B 1 81 ? 5.668 9.125 -1.354 1 77.62 81 ALA B N 1
ATOM 1585 C CA . ALA B 1 81 ? 6.656 8.258 -0.723 1 77.62 81 ALA B CA 1
ATOM 1586 C C . ALA B 1 81 ? 5.988 7.289 0.254 1 77.62 81 ALA B C 1
ATOM 1588 O O . ALA B 1 81 ? 4.762 7.215 0.319 1 77.62 81 ALA B O 1
ATOM 1589 N N . ILE B 1 82 ? 6.758 6.598 0.972 1 74.5 82 ILE B N 1
ATOM 1590 C CA . ILE B 1 82 ? 6.227 5.555 1.846 1 74.5 82 ILE B CA 1
ATOM 1591 C C . ILE B 1 82 ? 5.273 6.176 2.865 1 74.5 82 ILE B C 1
ATOM 1593 O O . ILE B 1 82 ? 4.242 5.586 3.195 1 74.5 82 ILE B O 1
ATOM 1597 N N . TRP B 1 83 ? 5.48 7.371 3.359 1 85.56 83 TRP B N 1
ATOM 1598 C CA . TRP B 1 83 ? 4.648 8.008 4.375 1 85.56 83 TRP B CA 1
ATOM 1599 C C . TRP B 1 83 ? 3.283 8.383 3.807 1 85.56 83 TRP B C 1
ATOM 1601 O O . TRP B 1 83 ? 2.25 8.125 4.43 1 85.56 83 TRP B O 1
ATOM 1611 N N . SER B 1 84 ? 3.238 9.086 2.676 1 85.81 84 SER B N 1
ATOM 1612 C CA . SER B 1 84 ? 1.955 9.43 2.072 1 85.81 84 SER B CA 1
ATOM 1613 C C . SER B 1 84 ? 1.187 8.18 1.654 1 85.81 84 SER B C 1
ATOM 1615 O O . SER B 1 84 ? -0.042 8.141 1.741 1 85.81 84 SER B O 1
ATOM 1617 N N . ASN B 1 85 ? 1.891 7.195 1.298 1 74.5 85 ASN B N 1
ATOM 1618 C CA . ASN B 1 85 ? 1.263 5.961 0.834 1 74.5 85 ASN B CA 1
ATOM 1619 C C . ASN B 1 85 ? 0.509 5.262 1.96 1 74.5 85 ASN B C 1
ATOM 1621 O O . ASN B 1 85 ? -0.476 4.562 1.713 1 74.5 85 ASN B O 1
ATOM 1625 N N . VAL B 1 86 ? 0.98 5.367 3.178 1 79.38 86 VAL B N 1
ATOM 1626 C CA . VAL B 1 86 ? 0.269 4.809 4.32 1 79.38 86 VAL B CA 1
ATOM 1627 C C . VAL B 1 86 ? -1.187 5.273 4.301 1 79.38 86 VAL B C 1
ATOM 1629 O O . VAL B 1 86 ? -2.086 4.527 4.699 1 79.38 86 VAL B O 1
ATOM 1632 N N . ILE B 1 87 ? -1.442 6.492 3.82 1 80.88 87 ILE B N 1
ATOM 1633 C CA . ILE B 1 87 ? -2.762 7.109 3.859 1 80.88 87 ILE B CA 1
ATOM 1634 C C . ILE B 1 87 ? -3.504 6.828 2.555 1 80.88 87 ILE B C 1
ATOM 1636 O O . ILE B 1 87 ? -4.676 6.449 2.57 1 80.88 87 ILE B O 1
ATOM 1640 N N . ILE B 1 88 ? -3.025 7.172 1.532 1 70.75 88 ILE B N 1
ATOM 1641 C CA . ILE B 1 88 ? -3.727 7.23 0.254 1 70.75 88 ILE B CA 1
ATOM 1642 C C . ILE B 1 88 ? -3.824 5.828 -0.346 1 70.75 88 ILE B C 1
ATOM 1644 O O . ILE B 1 88 ? -4.719 5.551 -1.146 1 70.75 88 ILE B O 1
ATOM 1648 N N . ASP B 1 89 ? -2.971 5.137 -0.043 1 57.47 89 ASP B N 1
ATOM 1649 C CA . ASP B 1 89 ? -2.994 3.789 -0.6 1 57.47 89 ASP B CA 1
ATOM 1650 C C . ASP B 1 89 ? -2.51 2.764 0.423 1 57.47 89 ASP B C 1
ATOM 1652 O O . ASP B 1 89 ? -1.498 2.094 0.207 1 57.47 89 ASP B O 1
ATOM 1656 N N . PRO B 1 90 ? -3.396 2.83 1.665 1 51.16 90 PRO B N 1
ATOM 1657 C CA . PRO B 1 90 ? -2.902 1.978 2.748 1 51.16 90 PRO B CA 1
ATOM 1658 C C . PRO B 1 90 ? -2.793 0.51 2.342 1 51.16 90 PRO B C 1
ATOM 1660 O O . PRO B 1 90 ? -1.981 -0.231 2.902 1 51.16 90 PRO B O 1
ATOM 1663 N N . ASP B 1 91 ? -4.062 0.277 1.714 1 44.06 91 ASP B N 1
ATOM 1664 C CA . ASP B 1 91 ? -4.074 -1.126 1.311 1 44.06 91 ASP B CA 1
ATOM 1665 C C . ASP B 1 91 ? -2.809 -1.486 0.537 1 44.06 91 ASP B C 1
ATOM 1667 O O . ASP B 1 91 ? -2.459 -2.664 0.423 1 44.06 91 ASP B O 1
ATOM 1671 N N . THR B 1 92 ? -2.479 -0.352 0.008 1 38.59 92 THR B N 1
ATOM 1672 C CA . THR B 1 92 ? -1.155 -0.632 -0.541 1 38.59 92 THR B CA 1
ATOM 1673 C C . THR B 1 92 ? -0.142 -0.855 0.578 1 38.59 92 THR B C 1
ATOM 1675 O O . THR B 1 92 ? 0.819 -1.609 0.411 1 38.59 92 THR B O 1
ATOM 1678 N N . LEU B 1 93 ? -0.364 -0.048 1.679 1 37 93 LEU B N 1
ATOM 1679 C CA . LEU B 1 93 ? 0.427 -0.29 2.881 1 37 93 LEU B CA 1
ATOM 1680 C C . LEU B 1 93 ? -0.223 -1.36 3.752 1 37 93 LEU B C 1
ATOM 1682 O O . LEU B 1 93 ? 0.307 -1.713 4.809 1 37 93 LEU B O 1
ATOM 1686 N N . SER B 1 94 ? -1.602 -1.214 4.016 1 32.59 94 SER B N 1
ATOM 1687 C CA . SER B 1 94 ? -2.318 -1.97 5.039 1 32.59 94 SER B CA 1
ATOM 1688 C C . SER B 1 94 ? -1.938 -3.447 5.004 1 32.59 94 SER B C 1
ATOM 1690 O O . SER B 1 94 ? -2.006 -4.086 3.951 1 32.59 94 SER B O 1
ATOM 1692 N N . THR B 1 95 ? -1.348 -3.906 5.855 1 29.92 95 THR B N 1
ATOM 1693 C CA . THR B 1 95 ? -1.155 -5.309 6.211 1 29.92 95 THR B CA 1
ATOM 1694 C C . THR B 1 95 ? -2.498 -6.027 6.324 1 29.92 95 THR B C 1
ATOM 1696 O O . THR B 1 95 ? -2.543 -7.25 6.465 1 29.92 95 THR B O 1
ATOM 1699 N N . GLY B 1 96 ? -3.467 -5.445 7.285 1 28.95 96 GLY B N 1
ATOM 1700 C CA . GLY B 1 96 ? -4.293 -6.352 8.062 1 28.95 96 GLY B CA 1
ATOM 1701 C C . GLY B 1 96 ? -5.16 -7.254 7.207 1 28.95 96 GLY B C 1
ATOM 1702 O O . GLY B 1 96 ? -5.18 -7.125 5.98 1 28.95 96 GLY B O 1
ATOM 1703 N N . SER B 1 97 ? -6.59 -7.758 7.949 1 29.89 97 SER B N 1
ATOM 1704 C CA . SER B 1 97 ? -7.359 -9 7.965 1 29.89 97 SER B CA 1
ATOM 1705 C C . SER B 1 97 ? -8.242 -9.117 6.727 1 29.89 97 SER B C 1
ATOM 1707 O O . SER B 1 97 ? -9.273 -8.453 6.629 1 29.89 97 SER B O 1
ATOM 1709 N N . PRO B 1 98 ? -7.852 -8.891 5.695 1 31.45 98 PRO B N 1
ATOM 1710 C CA . PRO B 1 98 ? -8.727 -9.18 4.559 1 31.45 98 PRO B CA 1
ATOM 1711 C C . PRO B 1 98 ? -9.633 -10.391 4.805 1 31.45 98 PRO B C 1
ATOM 1713 O O . PRO B 1 98 ? -9.203 -11.367 5.422 1 31.45 98 PRO B O 1
ATOM 1716 N N . LEU B 1 99 ? -10.781 -10.297 5.234 1 32.56 99 LEU B N 1
ATOM 1717 C CA . LEU B 1 99 ? -11.656 -11.367 4.781 1 32.56 99 LEU B CA 1
ATOM 1718 C C . LEU B 1 99 ? -11.18 -11.93 3.445 1 32.56 99 LEU B C 1
ATOM 1720 O O . LEU B 1 99 ? -10.836 -11.172 2.539 1 32.56 99 LEU B O 1
ATOM 1724 N N . TYR B 1 100 ? -10.469 -12.945 3.461 1 39.75 100 TYR B N 1
ATOM 1725 C CA . TYR B 1 100 ? -9.773 -13.734 2.447 1 39.75 100 TYR B CA 1
ATOM 1726 C C . TYR B 1 100 ? -10.477 -13.625 1.101 1 39.75 100 TYR B C 1
ATOM 1728 O O . TYR B 1 100 ? -11.383 -14.414 0.804 1 39.75 100 TYR B O 1
ATOM 1736 N N . LYS B 1 101 ? -11.289 -12.516 0.799 1 50 101 LYS B N 1
ATOM 1737 C CA . LYS B 1 101 ? -11.82 -12.695 -0.55 1 50 101 LYS B CA 1
ATOM 1738 C C . LYS B 1 101 ? -10.695 -12.695 -1.586 1 50 101 LYS B C 1
ATOM 1740 O O . LYS B 1 101 ? -9.805 -11.836 -1.548 1 50 101 LYS B O 1
ATOM 1745 N N . GLY B 1 102 ? -10.25 -13.742 -1.849 1 65.88 102 GLY B N 1
ATOM 1746 C CA . GLY B 1 102 ? -9.312 -13.945 -2.947 1 65.88 102 GLY B CA 1
ATOM 1747 C C . GLY B 1 102 ? -9.438 -12.891 -4.027 1 65.88 102 GLY B C 1
ATOM 1748 O O . GLY B 1 102 ? -10.523 -12.367 -4.277 1 65.88 102 GLY B O 1
ATOM 1749 N N . ALA B 1 103 ? -8.422 -12.219 -4.332 1 76.56 103 ALA B N 1
ATOM 1750 C CA . ALA B 1 103 ? -8.359 -11.289 -5.457 1 76.56 103 ALA B CA 1
ATOM 1751 C C . ALA B 1 103 ? -8.07 -12.031 -6.762 1 76.56 103 ALA B C 1
ATOM 1753 O O . ALA B 1 103 ? -7.156 -12.852 -6.824 1 76.56 103 ALA B O 1
ATOM 1754 N N . PRO B 1 104 ? -8.977 -11.711 -7.73 1 84.38 104 PRO B N 1
ATOM 1755 C CA . PRO B 1 104 ? -8.633 -12.328 -9.016 1 84.38 104 PRO B CA 1
ATOM 1756 C C . PRO B 1 104 ? -7.293 -11.844 -9.562 1 84.38 104 PRO B C 1
ATOM 1758 O O . PRO B 1 104 ? -7.016 -10.641 -9.562 1 84.38 104 PRO B O 1
ATOM 1761 N N . VAL B 1 105 ? -6.414 -12.773 -9.969 1 92 105 VAL B N 1
ATOM 1762 C CA . VAL B 1 105 ? -5.121 -12.453 -10.562 1 92 105 VAL B CA 1
ATOM 1763 C C . VAL B 1 105 ? -4.84 -13.398 -11.734 1 92 105 VAL B C 1
ATOM 1765 O O . VAL B 1 105 ? -5.551 -14.383 -11.922 1 92 105 VAL B O 1
ATOM 1768 N N . ILE B 1 106 ? -3.936 -12.93 -12.562 1 93.94 106 ILE B N 1
ATOM 1769 C CA . ILE B 1 106 ? -3.395 -13.781 -13.609 1 93.94 106 ILE B CA 1
ATOM 1770 C C . ILE B 1 106 ? -1.976 -14.211 -13.242 1 93.94 106 ILE B C 1
ATOM 1772 O O . ILE B 1 106 ? -1.16 -13.391 -12.82 1 93.94 106 ILE B O 1
ATOM 1776 N N . ILE B 1 107 ? -1.699 -15.516 -13.273 1 96.56 107 ILE B N 1
ATOM 1777 C CA . ILE B 1 107 ? -0.335 -15.984 -13.055 1 96.56 107 ILE B CA 1
ATOM 1778 C C . ILE B 1 107 ? 0.205 -16.625 -14.328 1 96.56 107 ILE B C 1
ATOM 1780 O O . ILE B 1 107 ? -0.524 -17.328 -15.039 1 96.56 107 ILE B O 1
ATOM 1784 N N . GLU B 1 108 ? 1.464 -16.344 -14.672 1 96.81 108 GLU B N 1
ATOM 1785 C CA . GLU B 1 108 ? 2.148 -16.859 -15.844 1 96.81 108 GLU B CA 1
ATOM 1786 C C . GLU B 1 108 ? 3.588 -17.25 -15.516 1 96.81 108 GLU B C 1
ATOM 1788 O O . GLU B 1 108 ? 4.285 -16.531 -14.812 1 96.81 108 GLU B O 1
ATOM 1793 N N . PRO B 1 109 ? 4.004 -18.438 -16.078 1 97.44 109 PRO B N 1
ATOM 1794 C CA . PRO B 1 109 ? 5.43 -18.75 -15.93 1 97.44 109 PRO B CA 1
ATOM 1795 C C . PRO B 1 109 ? 6.332 -17.656 -16.5 1 97.44 109 PRO B C 1
ATOM 1797 O O . PRO B 1 109 ? 5.996 -17.047 -17.5 1 97.44 109 PRO B O 1
ATOM 1800 N N . THR B 1 110 ? 7.434 -17.406 -15.812 1 96.56 110 THR B N 1
ATOM 1801 C CA . THR B 1 110 ? 8.344 -16.359 -16.281 1 96.56 110 THR B CA 1
ATOM 1802 C C . THR B 1 110 ? 9.781 -16.703 -15.914 1 96.56 110 THR B C 1
ATOM 1804 O O . THR B 1 110 ? 10.031 -17.469 -14.984 1 96.56 110 THR B O 1
ATOM 1807 N N . ASP B 1 111 ? 10.734 -16.203 -16.672 1 94.88 111 ASP B N 1
ATOM 1808 C CA . ASP B 1 111 ? 12.156 -16.344 -16.359 1 94.88 111 ASP B CA 1
ATOM 1809 C C . ASP B 1 111 ? 12.719 -15.047 -15.789 1 94.88 111 ASP B C 1
ATOM 1811 O O . ASP B 1 111 ? 13.922 -14.953 -15.508 1 94.88 111 ASP B O 1
ATOM 1815 N N . GLU B 1 112 ? 11.852 -14.062 -15.664 1 93.38 112 GLU B N 1
ATOM 1816 C CA . GLU B 1 112 ? 12.305 -12.797 -15.094 1 93.38 112 GLU B CA 1
ATOM 1817 C C . GLU B 1 112 ? 12.805 -12.984 -13.664 1 93.38 112 GLU B C 1
ATOM 1819 O O . GLU B 1 112 ? 12.469 -13.969 -13.008 1 93.38 112 GLU B O 1
ATOM 1824 N N . GLU B 1 113 ? 13.648 -12.133 -13.195 1 91.94 113 GLU B N 1
ATOM 1825 C CA . GLU B 1 113 ? 14.234 -12.242 -11.859 1 91.94 113 GLU B CA 1
ATOM 1826 C C . GLU B 1 113 ? 13.234 -11.82 -10.789 1 91.94 113 GLU B C 1
ATOM 1828 O O . GLU B 1 113 ? 12.469 -10.875 -10.984 1 91.94 113 GLU B O 1
ATOM 1833 N N . VAL B 1 114 ? 13.32 -12.539 -9.648 1 93.62 114 VAL B N 1
ATOM 1834 C CA . VAL B 1 114 ? 12.594 -12.117 -8.461 1 93.62 114 VAL B CA 1
ATOM 1835 C C . VAL B 1 114 ? 13.344 -10.977 -7.77 1 93.62 114 VAL B C 1
ATOM 1837 O O . VAL B 1 114 ? 14.5 -11.141 -7.367 1 93.62 114 VAL B O 1
ATOM 1840 N N . LEU B 1 115 ? 12.719 -9.891 -7.695 1 87.94 115 LEU B N 1
ATOM 1841 C CA . LEU B 1 115 ? 13.359 -8.727 -7.098 1 87.94 115 LEU B CA 1
ATOM 1842 C C . LEU B 1 115 ? 13.43 -8.859 -5.582 1 87.94 115 LEU B C 1
ATOM 1844 O O . LEU B 1 115 ? 12.523 -9.414 -4.961 1 87.94 115 LEU B O 1
ATOM 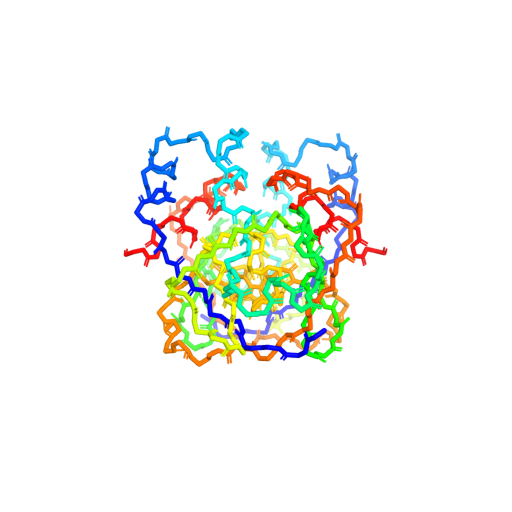1848 N N . SER B 1 116 ? 14.562 -8.375 -5.062 1 82.12 116 SER B N 1
ATOM 1849 C CA . SER B 1 116 ? 14.656 -8.273 -3.609 1 82.12 116 SER B CA 1
ATOM 1850 C C . SER B 1 116 ? 13.633 -7.281 -3.064 1 82.12 116 SER B C 1
ATOM 1852 O O . SER B 1 116 ? 13.062 -6.488 -3.818 1 82.12 116 SER B O 1
ATOM 1854 N N . ALA B 1 117 ? 13.422 -7.391 -1.706 1 73.94 117 ALA B N 1
ATOM 1855 C CA . ALA B 1 117 ? 12.5 -6.457 -1.063 1 73.94 117 ALA B CA 1
ATOM 1856 C C . ALA B 1 117 ? 12.898 -5.012 -1.35 1 73.94 117 ALA B C 1
ATOM 1858 O O . ALA B 1 117 ? 12.047 -4.18 -1.659 1 73.94 117 ALA B O 1
ATOM 1859 N N . GLU B 1 118 ? 14.188 -4.84 -1.25 1 67.5 118 GLU B N 1
ATOM 1860 C CA . GLU B 1 118 ? 14.711 -3.506 -1.52 1 67.5 118 GLU B CA 1
ATOM 1861 C C . GLU B 1 118 ? 14.438 -3.088 -2.963 1 67.5 118 GLU B C 1
ATOM 1863 O O . GLU B 1 118 ? 14.031 -1.951 -3.219 1 67.5 118 GLU B O 1
ATOM 1868 N N . ASP B 1 119 ? 14.68 -3.99 -3.912 1 74.44 119 ASP B N 1
ATOM 1869 C CA . ASP B 1 119 ? 14.484 -3.686 -5.328 1 74.44 119 ASP B CA 1
ATOM 1870 C C . ASP B 1 119 ? 13.008 -3.459 -5.645 1 74.44 119 ASP B C 1
ATOM 1872 O O . ASP B 1 119 ? 12.672 -2.641 -6.504 1 74.44 119 ASP B O 1
ATOM 1876 N N . VAL B 1 120 ? 12.133 -4.266 -5.008 1 75.12 120 VAL B N 1
ATOM 1877 C CA . VAL B 1 120 ? 10.695 -4.105 -5.223 1 75.12 120 VAL B CA 1
ATOM 1878 C C . VAL B 1 120 ? 10.258 -2.717 -4.77 1 75.12 120 VAL B C 1
ATOM 1880 O O . VAL B 1 120 ? 9.523 -2.027 -5.48 1 75.12 120 VAL B O 1
ATOM 1883 N N . VAL B 1 121 ? 10.789 -2.432 -3.682 1 61.59 121 VAL B N 1
ATOM 1884 C CA . VAL B 1 121 ? 10.461 -1.115 -3.146 1 61.59 121 VAL B CA 1
ATOM 1885 C C . VAL B 1 121 ? 10.922 -0.033 -4.121 1 61.59 121 VAL B C 1
ATOM 1887 O O . VAL B 1 121 ? 10.18 0.91 -4.406 1 61.59 121 VAL B O 1
ATOM 1890 N N . LEU B 1 122 ? 12.078 -0.271 -4.633 1 60.5 122 LEU B N 1
ATOM 1891 C C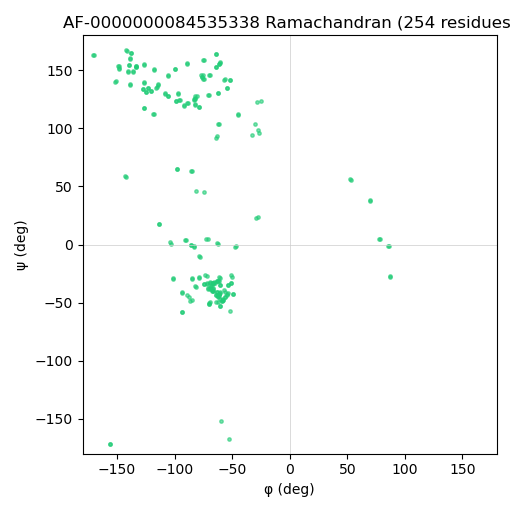A . LEU B 1 122 ? 12.648 0.706 -5.555 1 60.5 122 LEU B CA 1
ATOM 1892 C C . LEU B 1 122 ? 11.875 0.732 -6.867 1 60.5 122 LEU B C 1
ATOM 1894 O O . LEU B 1 122 ? 11.625 1.805 -7.422 1 60.5 122 LEU B O 1
ATOM 1898 N N . LYS B 1 123 ? 11.633 -0.481 -7.48 1 61.59 123 LYS B N 1
ATOM 1899 C CA . LYS B 1 123 ? 10.938 -0.578 -8.758 1 61.59 123 LYS B CA 1
ATOM 1900 C C . LYS B 1 123 ? 9.523 -0.009 -8.656 1 61.59 123 LYS B C 1
ATOM 1902 O O . LYS B 1 123 ? 9.062 0.693 -9.562 1 61.59 123 LYS B O 1
ATOM 1907 N N . VAL B 1 124 ? 8.844 -0.509 -7.703 1 56 124 VAL B N 1
ATOM 1908 C CA . VAL B 1 124 ? 7.441 -0.119 -7.559 1 56 124 VAL B CA 1
ATOM 1909 C C . VAL B 1 124 ? 7.352 1.365 -7.211 1 56 124 VAL B C 1
ATOM 1911 O O . VAL B 1 124 ? 6.465 2.07 -7.695 1 56 124 VAL B O 1
ATOM 1914 N N . TYR B 1 125 ? 8.328 1.728 -6.52 1 47.59 125 TYR B N 1
ATOM 1915 C CA . TYR B 1 125 ? 8.258 3.111 -6.062 1 47.59 125 TYR B CA 1
ATOM 1916 C C . TYR B 1 125 ? 8.984 4.039 -7.027 1 47.59 125 TYR B C 1
ATOM 1918 O O . TYR B 1 125 ? 8.586 5.191 -7.215 1 47.59 125 TYR B O 1
ATOM 1926 N N . ILE B 1 126 ? 10.133 3.545 -7.48 1 44.59 126 ILE B N 1
ATOM 1927 C CA . ILE B 1 126 ? 10.875 4.461 -8.336 1 44.59 126 ILE B CA 1
ATOM 1928 C C . ILE B 1 126 ? 10.445 4.277 -9.789 1 44.59 126 ILE B C 1
ATOM 1930 O O . ILE B 1 126 ? 10.375 5.246 -10.547 1 44.59 126 ILE B O 1
ATOM 1934 N N . GLY B 1 127 ? 10.273 3.104 -10.312 1 42.5 127 GLY B N 1
ATOM 1935 C CA . GLY B 1 127 ? 10.07 2.869 -11.727 1 42.5 127 GLY B CA 1
ATOM 1936 C C . GLY B 1 127 ? 8.695 3.285 -12.211 1 42.5 127 GLY B C 1
ATOM 1937 O O . GLY B 1 127 ? 8.383 3.146 -13.398 1 42.5 127 GLY B O 1
ATOM 1938 N N . GLY B 1 128 ? 7.676 3.336 -11.484 1 34.91 128 GLY B N 1
ATOM 1939 C CA . GLY B 1 128 ? 6.445 3.881 -12.031 1 34.91 128 GLY B CA 1
ATOM 1940 C C . GLY B 1 128 ? 6.645 5.199 -12.758 1 34.91 128 GLY B C 1
ATOM 1941 O O . GLY B 1 128 ? 5.68 5.836 -13.18 1 34.91 128 GLY B O 1
ATOM 1942 N N . GLN B 1 129 ? 7.789 5.824 -12.852 1 27.34 129 GLN B N 1
ATOM 1943 C CA . GLN B 1 129 ? 7.84 6.863 -13.875 1 27.34 129 GLN B CA 1
ATOM 1944 C C . GLN B 1 129 ? 7.871 6.258 -15.273 1 27.34 129 GLN B C 1
ATOM 1946 O O . GLN B 1 129 ? 8.508 5.23 -15.5 1 27.34 129 GLN B O 1
#

Sequence (258 aa):
MEVLLISGSTINEGRLAKGGDKFTDEYTMECASCWISPVDFSSLCAPEKVKVTSHNGKHSIVVYTKCTDAVQPGQVFMPRAIWSNVIIDPDTLSTGSPLYKGAPVIIEPTDEEVLSAEDVVLKVYIGGQMEVLLISGSTINEGRLAKGGDKFTDEYTMECASCWISPVDFSSLCAPEKVKVTSHNGKHSIVVYTKCTDAVQPGQVFMPRAIWSNVIIDPDTLSTGSPLYKGAPVIIEPTDEEVLSAEDVVLKVYIGGQ

Radius of gyration: 19.13 Å; Cα contacts (8 Å, |Δi|>4): 584; chains: 2; bounding box: 33×59×36 Å

Organism: NCBI:txid1434108

pLDDT: mean 76.43, std 20.62, range [27.0, 97.69]